Protein AF-A0AAE0TNM6-F1 (afdb_monomer_lite)

Secondary structure (DSSP, 8-state):
--PPPPPHHHHHHHHHHHHHHHHHHHSHHHHTSHHHHHHHHHHHHHHHHHHTTS--S----HHHHHHHHHHHHTTT---SSHHHHHHHHHHHHHHHHHTTT-TT----HHHHHHHHHHHHTTTHHHHHHHHHHHHHHHHHHHHHHTTT-HHHHHHHHHHHHHHHHHHHHHHHHHHHHHHHHHHHHHS--TTHHHHHHHHHHHHHHHHHHHHHHHHHHHHHHHH-TTTHHHHHHHHHHHHHHHHHHHHHS-TT-TTHHHHHHHHHHHHHHH---HHHHHHHHHHHHHTT--GGGSTTHHHHHHHHHHHHHHHHHHTT--GGGG--HHHHHHHHHHHS-S-------------EETTTEE----STT----------

Structure (mmCIF, N/CA/C/O backbone):
data_AF-A0AAE0TNM6-F1
#
_entry.id   AF-A0AAE0TNM6-F1
#
loop_
_atom_site.group_PDB
_atom_site.id
_atom_site.type_symbol
_atom_site.label_atom_id
_atom_site.label_alt_id
_atom_site.label_comp_id
_atom_site.label_asym_id
_atom_site.label_entity_id
_atom_site.label_seq_id
_atom_site.pdbx_PDB_ins_code
_atom_site.Cartn_x
_atom_site.Cartn_y
_atom_site.Cartn_z
_atom_site.occupancy
_atom_site.B_iso_or_equiv
_atom_site.auth_seq_id
_atom_site.auth_comp_id
_atom_site.auth_asym_id
_atom_site.auth_atom_id
_atom_site.pdbx_PDB_model_num
ATOM 1 N N . MET A 1 1 ? -4.561 -9.064 -27.412 1.00 35.50 1 MET A N 1
ATOM 2 C CA . MET A 1 1 ? -3.478 -10.062 -27.603 1.00 35.50 1 MET A CA 1
ATOM 3 C C . MET A 1 1 ? -3.944 -11.448 -27.157 1.00 35.50 1 MET A C 1
ATOM 5 O O . MET A 1 1 ? -4.362 -11.583 -26.014 1.00 35.50 1 MET A O 1
ATOM 9 N N . ASN A 1 2 ? -3.851 -12.467 -28.023 1.00 32.22 2 ASN A N 1
ATOM 10 C CA . ASN A 1 2 ? -4.022 -13.878 -27.643 1.00 32.22 2 ASN A CA 1
ATOM 11 C C . ASN A 1 2 ? -2.810 -14.324 -26.812 1.00 32.22 2 ASN A C 1
ATOM 13 O O . ASN A 1 2 ? -1.720 -14.493 -27.356 1.00 32.22 2 ASN A O 1
ATOM 17 N N . ARG A 1 3 ? -2.976 -14.473 -25.493 1.00 50.94 3 ARG A N 1
ATOM 18 C CA . ARG A 1 3 ? -1.922 -15.005 -24.615 1.00 50.94 3 ARG A CA 1
ATOM 19 C C . ARG A 1 3 ? -1.801 -16.513 -24.836 1.00 50.94 3 ARG A C 1
ATOM 21 O O . ARG A 1 3 ? -2.812 -17.210 -24.843 1.00 50.94 3 ARG A O 1
ATOM 28 N N . GLN A 1 4 ? -0.580 -17.000 -25.060 1.00 52.25 4 GLN A N 1
ATOM 29 C CA . GLN A 1 4 ? -0.334 -18.427 -25.276 1.00 52.25 4 GLN A CA 1
ATOM 30 C C . GLN A 1 4 ? -0.667 -19.236 -24.011 1.00 52.25 4 GLN A C 1
ATOM 32 O O . GLN A 1 4 ? -0.388 -18.768 -22.906 1.00 52.25 4 GLN A O 1
ATOM 37 N N . PRO A 1 5 ? -1.250 -20.440 -24.152 1.00 56.19 5 PRO A N 1
ATOM 38 C CA . PRO A 1 5 ? -1.551 -21.303 -23.018 1.00 56.19 5 PRO A CA 1
ATOM 39 C C . PRO A 1 5 ? -0.269 -21.741 -22.298 1.00 56.19 5 PRO A C 1
ATOM 41 O O . PRO A 1 5 ? 0.767 -21.978 -22.926 1.00 56.19 5 PRO A O 1
ATOM 44 N N . VAL A 1 6 ? -0.350 -21.874 -20.970 1.00 63.50 6 VAL A N 1
ATOM 45 C CA . VAL A 1 6 ? 0.754 -22.361 -20.134 1.00 63.50 6 VAL A CA 1
ATOM 46 C C . VAL A 1 6 ? 1.163 -23.755 -20.603 1.00 63.50 6 VAL A C 1
ATOM 48 O O . VAL A 1 6 ? 0.358 -24.685 -20.624 1.00 63.50 6 VAL A O 1
ATOM 51 N N . THR A 1 7 ? 2.431 -23.916 -20.978 1.00 76.81 7 THR A N 1
ATOM 52 C CA . THR A 1 7 ? 2.951 -25.218 -21.405 1.00 76.81 7 THR A CA 1
ATOM 53 C C . THR A 1 7 ? 3.490 -26.007 -20.213 1.00 76.81 7 THR A C 1
ATOM 55 O O . THR A 1 7 ? 4.030 -25.440 -19.260 1.00 76.81 7 THR A O 1
ATOM 58 N N . LEU A 1 8 ? 3.448 -27.340 -20.299 1.00 76.62 8 LEU A N 1
ATOM 59 C CA . LEU A 1 8 ? 4.091 -28.229 -19.321 1.00 76.62 8 LEU A CA 1
ATOM 60 C C . LEU A 1 8 ? 5.589 -27.912 -19.145 1.00 76.62 8 LEU A C 1
ATOM 62 O O . LEU A 1 8 ? 6.145 -28.070 -18.060 1.00 76.62 8 LEU A O 1
ATOM 66 N N . LYS A 1 9 ? 6.247 -27.434 -20.209 1.00 80.75 9 LYS A N 1
ATOM 67 C CA . LYS A 1 9 ? 7.643 -26.984 -20.171 1.00 80.75 9 LYS A CA 1
ATOM 68 C C . LYS A 1 9 ? 7.817 -25.768 -19.257 1.00 80.75 9 LYS A C 1
ATOM 70 O O . LYS A 1 9 ? 8.729 -25.779 -18.436 1.00 80.75 9 LYS A O 1
ATOM 75 N N . CYS A 1 10 ? 6.940 -24.767 -19.363 1.00 74.69 10 CYS A N 1
ATOM 76 C CA . CYS A 1 10 ? 6.965 -23.581 -18.503 1.00 74.69 10 CYS A CA 1
ATOM 77 C C . CYS A 1 10 ? 6.764 -23.952 -17.028 1.00 74.69 10 CYS A C 1
ATOM 79 O O . CYS A 1 10 ? 7.522 -23.489 -16.182 1.00 74.69 10 CYS A O 1
ATOM 81 N N . LEU A 1 11 ? 5.812 -24.843 -16.728 1.00 74.06 11 LEU A N 1
ATOM 82 C CA . LEU A 1 11 ? 5.574 -25.313 -15.357 1.00 74.06 11 LEU A CA 1
ATOM 83 C C . LEU A 1 11 ? 6.793 -26.042 -14.777 1.00 74.06 11 LEU A C 1
ATOM 85 O O . LEU A 1 11 ? 7.187 -25.773 -13.648 1.00 74.06 11 LEU A O 1
ATOM 89 N N . ARG A 1 12 ? 7.445 -26.910 -15.562 1.00 80.81 12 ARG A N 1
ATOM 90 C CA . ARG A 1 12 ? 8.676 -27.602 -15.137 1.00 80.81 12 ARG A CA 1
ATOM 91 C C . ARG A 1 12 ? 9.831 -26.640 -14.866 1.00 80.81 12 ARG A C 1
ATOM 93 O O . ARG A 1 12 ? 10.578 -26.845 -13.916 1.00 80.81 12 ARG A O 1
ATOM 100 N N . GLN A 1 13 ? 9.994 -25.612 -15.697 1.00 81.50 13 GLN A N 1
ATOM 101 C CA . GLN A 1 13 ? 11.028 -24.593 -15.495 1.00 81.50 13 GLN A CA 1
ATOM 102 C C . GLN A 1 13 ? 10.766 -23.769 -14.236 1.00 81.50 13 GLN A C 1
ATOM 104 O O . GLN A 1 13 ? 11.692 -23.508 -13.475 1.00 81.50 13 GLN A O 1
ATOM 109 N N . TYR A 1 14 ? 9.510 -23.397 -14.008 1.00 79.06 14 TYR A N 1
ATOM 110 C CA . TYR A 1 14 ? 9.098 -22.648 -12.831 1.00 79.06 14 TYR A CA 1
ATOM 111 C C . TYR A 1 14 ? 9.280 -23.459 -11.537 1.00 79.06 14 TYR A C 1
ATOM 113 O O . TYR A 1 14 ? 9.902 -22.975 -10.596 1.00 79.06 14 TYR A O 1
ATOM 121 N N . ASP A 1 15 ? 8.854 -24.724 -11.514 1.00 80.38 15 ASP A N 1
ATOM 122 C CA . ASP A 1 15 ? 9.079 -25.625 -10.376 1.00 80.38 15 ASP A CA 1
ATOM 123 C C . ASP A 1 15 ? 10.579 -25.858 -10.107 1.00 80.38 15 ASP A C 1
ATOM 125 O O . ASP A 1 15 ? 11.034 -25.804 -8.963 1.00 80.38 15 ASP A O 1
ATOM 129 N N . HIS A 1 16 ? 11.385 -26.038 -11.158 1.00 84.69 16 HIS A N 1
ATOM 130 C CA . HIS A 1 16 ? 12.837 -26.116 -11.010 1.00 84.69 16 HIS A CA 1
ATOM 131 C C . HIS A 1 16 ? 13.426 -24.825 -10.418 1.00 84.69 16 HIS A C 1
ATOM 133 O O . HIS A 1 16 ? 14.251 -24.898 -9.509 1.00 84.69 16 HIS A O 1
ATOM 139 N N . ALA A 1 17 ? 12.980 -23.653 -10.881 1.00 84.00 17 ALA A N 1
ATOM 140 C CA . ALA A 1 17 ? 13.423 -22.367 -10.350 1.00 84.00 17 ALA A CA 1
ATOM 141 C C . ALA A 1 17 ? 13.067 -22.205 -8.863 1.00 84.00 17 ALA A C 1
ATOM 143 O O . ALA A 1 17 ? 13.918 -21.778 -8.084 1.00 84.00 17 ALA A O 1
ATOM 144 N N . LEU A 1 18 ? 11.859 -22.607 -8.448 1.00 81.62 18 LEU A N 1
ATOM 145 C CA . LEU A 1 18 ? 11.443 -22.588 -7.043 1.00 81.62 18 LEU A CA 1
ATOM 146 C C . LEU A 1 18 ? 12.306 -23.502 -6.171 1.00 81.62 18 LEU A C 1
ATOM 148 O O . LEU A 1 18 ? 12.744 -23.094 -5.095 1.00 81.62 18 LEU A O 1
ATOM 152 N N . ARG A 1 19 ? 12.588 -24.725 -6.634 1.00 84.69 19 ARG A N 1
ATOM 153 C CA . ARG A 1 19 ? 13.452 -25.665 -5.907 1.00 84.69 19 ARG A CA 1
ATOM 154 C C . ARG A 1 19 ? 14.875 -25.130 -5.759 1.00 84.69 19 ARG A C 1
ATOM 156 O O . ARG A 1 19 ? 15.426 -25.176 -4.663 1.00 84.69 19 ARG A O 1
ATOM 163 N N . THR A 1 20 ? 15.442 -24.574 -6.827 1.00 86.31 20 THR A N 1
ATOM 164 C CA . THR A 1 20 ? 16.781 -23.967 -6.804 1.00 86.31 20 THR A CA 1
ATOM 165 C C . THR A 1 20 ? 16.835 -22.746 -5.890 1.00 86.31 20 THR A C 1
ATOM 167 O O . THR A 1 20 ? 17.777 -22.608 -5.107 1.00 86.31 20 THR A O 1
ATOM 170 N N . LEU A 1 21 ? 15.817 -21.880 -5.936 1.00 83.56 21 LEU A N 1
ATOM 171 C CA . LEU A 1 21 ? 15.734 -20.739 -5.030 1.00 83.56 21 LEU A CA 1
ATOM 172 C C . LEU A 1 21 ? 15.674 -21.206 -3.577 1.00 83.56 21 LEU A C 1
ATOM 174 O O . LEU A 1 21 ? 16.424 -20.689 -2.764 1.00 83.56 21 LEU A O 1
ATOM 178 N N . ARG A 1 22 ? 14.848 -22.206 -3.251 1.00 83.50 22 ARG A N 1
ATOM 179 C CA . ARG A 1 22 ? 14.747 -22.730 -1.883 1.00 83.50 22 ARG A CA 1
ATOM 180 C C . ARG A 1 22 ? 16.105 -23.175 -1.338 1.00 83.50 22 ARG A C 1
ATOM 182 O O . ARG A 1 22 ? 16.485 -22.732 -0.266 1.00 83.50 22 ARG A O 1
ATOM 189 N N . VAL A 1 23 ? 16.862 -23.951 -2.117 1.00 84.94 23 VAL A N 1
ATOM 190 C CA . VAL A 1 23 ? 18.231 -24.357 -1.746 1.00 84.94 23 VAL A CA 1
ATOM 191 C C . VAL A 1 23 ? 19.149 -23.142 -1.565 1.00 84.94 23 VAL A C 1
ATOM 193 O O . VAL A 1 23 ? 19.955 -23.110 -0.643 1.00 84.94 23 VAL A O 1
ATOM 196 N N . SER A 1 24 ? 19.008 -22.120 -2.412 1.00 84.00 24 SER A N 1
ATOM 197 C CA . SER A 1 24 ? 19.798 -20.882 -2.308 1.00 84.00 24 SER A CA 1
ATOM 198 C C . SER A 1 24 ? 19.428 -20.037 -1.084 1.00 84.00 24 SER A C 1
ATOM 200 O O . SER A 1 24 ? 20.247 -19.256 -0.616 1.00 84.00 24 SER A O 1
ATOM 202 N N . LEU A 1 25 ? 18.199 -20.157 -0.576 1.00 81.50 25 LEU A N 1
ATOM 203 C CA . LEU A 1 25 ? 17.738 -19.448 0.619 1.00 81.50 25 LEU A CA 1
ATOM 204 C C . LEU A 1 25 ? 18.180 -20.133 1.920 1.00 81.50 25 LEU A C 1
ATOM 206 O O . LEU A 1 25 ? 18.275 -19.455 2.941 1.00 81.50 25 LEU A O 1
ATOM 210 N N . ASP A 1 26 ? 18.475 -21.436 1.880 1.00 84.00 26 ASP A N 1
ATOM 211 C CA . ASP A 1 26 ? 19.034 -22.178 3.019 1.00 84.00 26 ASP A CA 1
ATOM 212 C C . ASP A 1 26 ? 20.522 -21.834 3.266 1.00 84.00 26 ASP A C 1
ATOM 214 O O . ASP A 1 26 ? 21.031 -22.022 4.372 1.00 84.00 26 ASP A O 1
ATOM 218 N N . ASP A 1 27 ? 21.221 -21.292 2.261 1.00 85.62 27 ASP A N 1
ATOM 219 C CA . ASP A 1 27 ? 22.582 -20.761 2.392 1.00 85.62 27 ASP A CA 1
ATOM 220 C C . ASP A 1 27 ? 22.537 -19.262 2.770 1.00 85.62 27 ASP A C 1
ATOM 222 O O . ASP A 1 27 ? 22.059 -18.439 1.981 1.00 85.62 27 ASP A O 1
ATOM 226 N N . PRO A 1 28 ? 23.067 -18.854 3.941 1.00 83.94 28 PRO A N 1
ATOM 227 C CA . PRO A 1 28 ? 23.002 -17.468 4.404 1.00 83.94 28 PRO A CA 1
ATOM 228 C C . PRO A 1 28 ? 23.740 -16.479 3.489 1.00 83.94 28 PRO A C 1
ATOM 230 O O . PRO A 1 28 ? 23.332 -15.320 3.393 1.00 83.94 28 PRO A O 1
ATOM 233 N N . VAL A 1 29 ? 24.797 -16.909 2.794 1.00 86.31 29 VAL A N 1
ATOM 234 C CA . VAL A 1 29 ? 25.547 -16.055 1.861 1.00 86.31 29 VAL A CA 1
ATOM 235 C C . VAL A 1 29 ? 24.717 -15.809 0.607 1.00 86.31 29 VAL A C 1
ATOM 237 O O . VAL A 1 29 ? 24.566 -14.669 0.159 1.00 86.31 29 VAL A O 1
ATOM 240 N N . LEU A 1 30 ? 24.131 -16.869 0.052 1.00 85.69 30 LEU A N 1
ATOM 241 C CA . LEU A 1 30 ? 23.295 -16.758 -1.139 1.00 85.69 30 LEU A CA 1
ATOM 242 C C . LEU A 1 30 ? 21.985 -16.024 -0.840 1.00 85.69 30 LEU A C 1
ATOM 244 O O . LEU A 1 30 ? 21.583 -15.177 -1.643 1.00 85.69 30 LEU A O 1
ATOM 248 N N . ALA A 1 31 ? 21.361 -16.240 0.318 1.00 83.44 31 ALA A N 1
ATOM 249 C CA . ALA A 1 31 ? 20.179 -15.498 0.760 1.00 83.44 31 ALA A CA 1
ATOM 250 C C . ALA A 1 31 ? 20.434 -13.977 0.843 1.00 83.44 31 ALA A C 1
ATOM 252 O O . ALA A 1 31 ? 19.555 -13.164 0.549 1.00 83.44 31 ALA A O 1
ATOM 253 N N . GLN A 1 32 ? 21.657 -13.563 1.178 1.00 85.44 32 GLN A N 1
ATOM 254 C CA . GLN A 1 32 ? 22.047 -12.151 1.240 1.00 85.44 32 GLN A CA 1
ATOM 255 C C . GLN A 1 32 ? 22.478 -11.560 -0.112 1.00 85.44 32 GLN A C 1
ATOM 257 O O . GLN A 1 32 ? 22.633 -10.342 -0.233 1.00 85.44 32 GLN A O 1
ATOM 262 N N . SER A 1 33 ? 22.591 -12.370 -1.164 1.00 86.38 33 SER A N 1
ATOM 263 C CA . SER A 1 33 ? 22.993 -11.893 -2.491 1.00 86.38 33 SER A CA 1
ATOM 264 C C . SER A 1 33 ? 21.899 -11.086 -3.209 1.00 86.38 33 SER A C 1
ATOM 266 O O . SER A 1 33 ? 20.699 -11.273 -2.983 1.00 86.38 33 SER A O 1
ATOM 268 N N . ASP A 1 34 ? 22.314 -10.213 -4.130 1.00 85.75 34 ASP A N 1
ATOM 269 C CA . ASP A 1 34 ? 21.406 -9.515 -5.055 1.00 85.75 34 ASP A CA 1
ATOM 270 C C . ASP A 1 34 ? 20.744 -10.484 -6.047 1.00 85.75 34 ASP A C 1
ATOM 272 O O . ASP A 1 34 ? 19.634 -10.235 -6.520 1.00 85.75 34 ASP A O 1
ATOM 276 N N . ALA A 1 35 ? 21.399 -11.613 -6.340 1.00 86.06 35 ALA A N 1
ATOM 277 C CA . ALA A 1 35 ? 20.874 -12.648 -7.224 1.00 86.06 35 ALA A CA 1
ATOM 278 C C . ALA A 1 35 ? 19.605 -13.291 -6.647 1.00 86.06 35 ALA A C 1
ATOM 280 O O . ALA A 1 35 ? 18.621 -13.444 -7.369 1.00 86.06 35 ALA A O 1
ATOM 281 N N . SER A 1 36 ? 19.586 -13.578 -5.342 1.00 86.25 36 SER A N 1
ATOM 282 C CA . SER A 1 36 ? 18.398 -14.102 -4.654 1.00 86.25 36 SER A CA 1
ATOM 283 C C . SER A 1 36 ? 17.250 -13.092 -4.622 1.00 86.25 36 SER A C 1
ATOM 285 O O . SER A 1 36 ? 16.105 -13.464 -4.876 1.00 86.25 36 SER A O 1
ATOM 287 N N . LEU A 1 37 ? 17.536 -11.801 -4.398 1.00 85.62 37 LEU A N 1
ATOM 288 C CA . LEU A 1 37 ? 16.524 -10.737 -4.500 1.00 85.62 37 LEU A CA 1
ATOM 289 C C . LEU A 1 37 ? 15.949 -10.626 -5.915 1.00 85.62 37 LEU A C 1
ATOM 291 O O . LEU A 1 37 ? 14.737 -10.499 -6.084 1.00 85.62 37 LEU A O 1
ATOM 295 N N . CYS A 1 38 ? 16.807 -10.693 -6.933 1.00 86.50 38 CYS A N 1
ATOM 296 C CA . CYS A 1 38 ? 16.387 -10.674 -8.329 1.00 86.50 38 CYS A CA 1
ATOM 297 C C . CYS A 1 38 ? 15.512 -11.891 -8.664 1.00 86.50 38 CYS A C 1
ATOM 299 O O . CYS A 1 38 ? 14.442 -11.733 -9.250 1.00 86.50 38 CYS A O 1
ATOM 301 N N . ALA A 1 39 ? 15.915 -13.090 -8.233 1.00 87.06 39 ALA A N 1
ATOM 302 C CA . ALA A 1 39 ? 15.145 -14.314 -8.431 1.00 87.06 39 ALA A CA 1
ATOM 303 C C . ALA A 1 39 ? 13.758 -14.231 -7.775 1.00 87.06 39 ALA A C 1
ATOM 305 O O . ALA A 1 39 ? 12.763 -14.561 -8.420 1.00 87.06 39 ALA A O 1
ATOM 306 N N . VAL A 1 40 ? 13.666 -13.720 -6.540 1.00 85.50 40 VAL A N 1
ATOM 307 C CA . VAL A 1 40 ? 12.375 -13.487 -5.873 1.00 85.50 40 VAL A CA 1
ATOM 308 C C . VAL A 1 40 ? 11.532 -12.464 -6.628 1.00 85.50 40 VAL A C 1
ATOM 310 O O . VAL A 1 40 ? 10.364 -12.734 -6.887 1.00 85.50 40 VAL A O 1
ATOM 313 N N . MET A 1 41 ? 12.103 -11.332 -7.050 1.00 83.56 41 MET A N 1
ATOM 314 C CA . MET A 1 41 ? 11.371 -10.335 -7.843 1.00 83.56 41 MET A CA 1
ATOM 315 C C . MET A 1 41 ? 10.810 -10.926 -9.139 1.00 83.56 41 MET A C 1
ATOM 317 O O . MET A 1 41 ? 9.655 -10.676 -9.479 1.00 83.56 41 MET A O 1
ATOM 321 N N . VAL A 1 42 ? 11.598 -11.739 -9.849 1.00 82.12 42 VAL A N 1
ATOM 322 C CA . VAL A 1 42 ? 11.139 -12.428 -11.062 1.00 82.12 42 VAL A CA 1
ATOM 323 C C . VAL A 1 42 ? 9.999 -13.390 -10.738 1.00 82.12 42 VAL A C 1
ATOM 325 O O . VAL A 1 42 ? 8.999 -13.379 -11.447 1.00 82.12 42 VAL A O 1
ATOM 328 N N . LEU A 1 43 ? 10.093 -14.171 -9.659 1.00 79.31 43 LEU A N 1
ATOM 329 C CA . LEU A 1 43 ? 9.018 -15.081 -9.249 1.00 79.31 43 LEU A CA 1
ATOM 330 C C . LEU A 1 43 ? 7.737 -14.341 -8.859 1.00 79.31 43 LEU A C 1
ATOM 332 O O . LEU A 1 43 ? 6.659 -14.761 -9.270 1.00 79.31 43 LEU A O 1
ATOM 336 N N . MET A 1 44 ? 7.844 -13.225 -8.135 1.00 77.19 44 MET A N 1
ATOM 337 C CA . MET A 1 44 ? 6.698 -12.379 -7.787 1.00 77.19 44 MET A CA 1
ATOM 338 C C . MET A 1 44 ? 6.006 -11.838 -9.046 1.00 77.19 44 MET A C 1
ATOM 340 O O . MET A 1 44 ? 4.784 -11.908 -9.164 1.00 77.19 44 MET A O 1
ATOM 344 N N . VAL A 1 45 ? 6.779 -11.368 -10.032 1.00 74.12 45 VAL A N 1
ATOM 345 C CA . VAL A 1 45 ? 6.241 -10.941 -11.336 1.00 74.12 45 VAL A CA 1
ATOM 346 C C . VAL A 1 45 ? 5.623 -12.123 -12.094 1.00 74.12 45 VAL A C 1
ATOM 348 O O . VAL A 1 45 ? 4.547 -11.988 -12.677 1.00 74.12 45 VAL A O 1
ATOM 351 N N . CYS A 1 46 ? 6.267 -13.294 -12.073 1.00 70.94 46 CYS A N 1
ATOM 352 C CA . CYS A 1 46 ? 5.774 -14.497 -12.737 1.00 70.94 46 CYS A CA 1
ATOM 353 C C . CYS A 1 46 ? 4.447 -14.983 -12.147 1.00 70.94 46 CYS A C 1
ATOM 355 O O . CYS A 1 46 ? 3.548 -15.281 -12.928 1.00 70.94 46 CYS A O 1
ATOM 357 N N . GLN A 1 47 ? 4.286 -15.015 -10.824 1.00 65.44 47 GLN A N 1
ATOM 358 C CA . GLN A 1 47 ? 3.033 -15.421 -10.183 1.00 65.44 47 GLN A CA 1
ATOM 359 C C . GLN A 1 47 ? 1.875 -14.506 -10.583 1.00 65.44 47 GLN A C 1
ATOM 361 O O . GLN A 1 47 ? 0.838 -14.975 -11.042 1.00 65.44 47 GLN A O 1
ATOM 366 N N . LEU A 1 48 ? 2.088 -13.194 -10.516 1.00 58.88 48 LEU A N 1
ATOM 367 C CA . LEU A 1 48 ? 1.059 -12.215 -10.866 1.00 58.88 48 LEU A CA 1
ATOM 368 C C . LEU A 1 48 ? 0.725 -12.255 -12.367 1.00 58.88 48 LEU A C 1
ATOM 370 O O . LEU A 1 48 ? -0.404 -11.986 -12.773 1.00 58.88 48 LEU A O 1
ATOM 374 N N . SER A 1 49 ? 1.679 -12.675 -13.206 1.00 55.62 49 SER A N 1
ATOM 375 C CA . SER A 1 49 ? 1.415 -12.987 -14.613 1.00 55.62 49 SER A CA 1
ATOM 376 C C . SER A 1 49 ? 0.697 -14.331 -14.822 1.00 55.62 49 SER A C 1
ATOM 378 O O . SER A 1 49 ? -0.028 -14.467 -15.803 1.00 55.62 49 SER A O 1
ATOM 380 N N . GLN A 1 50 ? 0.869 -15.311 -13.926 1.00 52.03 50 GLN A N 1
ATOM 381 C CA . GLN A 1 50 ? 0.291 -16.660 -14.001 1.00 52.03 50 GLN A CA 1
ATOM 382 C C . GLN A 1 50 ? -1.167 -16.723 -13.529 1.00 52.03 50 GLN A C 1
ATOM 384 O O . GLN A 1 50 ? -1.954 -17.435 -14.155 1.00 52.03 50 GLN A O 1
ATOM 389 N N . ASP A 1 51 ? -1.575 -15.905 -12.556 1.00 51.94 51 ASP A N 1
ATOM 390 C CA . ASP A 1 51 ? -2.998 -15.724 -12.199 1.00 51.94 51 ASP A CA 1
ATOM 391 C C . ASP A 1 51 ? -3.785 -15.101 -13.371 1.00 51.94 51 ASP A C 1
ATOM 393 O O . ASP A 1 51 ? -4.936 -15.433 -13.669 1.00 51.94 51 ASP A O 1
ATOM 397 N N . LEU A 1 52 ? -3.086 -14.316 -14.189 1.00 46.00 52 LEU A N 1
ATOM 398 C CA . LEU A 1 52 ? -3.542 -13.834 -15.488 1.00 46.00 52 LEU A CA 1
ATOM 399 C C . LEU A 1 52 ? -3.518 -14.885 -16.617 1.00 46.00 52 LEU A C 1
ATOM 401 O O . LEU A 1 52 ? -3.910 -14.568 -17.745 1.00 46.00 52 LEU A O 1
ATOM 405 N N . MET A 1 53 ? -3.088 -16.121 -16.344 1.00 44.84 53 MET A N 1
ATOM 406 C CA . MET A 1 53 ? -2.952 -17.232 -17.299 1.00 44.84 53 MET A CA 1
ATOM 407 C C . MET A 1 53 ? -3.822 -18.465 -16.983 1.00 44.84 53 MET A C 1
ATOM 409 O O . MET A 1 53 ? -3.840 -19.385 -17.797 1.00 44.84 53 MET A O 1
ATOM 413 N N . GLY A 1 54 ? -4.666 -18.431 -15.939 1.00 40.06 54 GLY A N 1
ATOM 414 C CA . GLY A 1 54 ? -5.950 -19.152 -15.969 1.00 40.06 54 GLY A CA 1
ATOM 415 C C . GLY A 1 54 ? -6.149 -20.380 -15.074 1.00 40.06 54 GLY A C 1
ATOM 416 O O . GLY A 1 54 ? -6.890 -21.273 -15.475 1.00 40.06 54 GLY A O 1
ATOM 417 N N . THR A 1 55 ? -5.598 -20.435 -13.863 1.00 41.72 55 THR A N 1
ATOM 418 C CA . THR A 1 55 ? -6.048 -21.421 -12.858 1.00 41.72 55 THR A CA 1
ATOM 419 C C . THR A 1 55 ? -6.872 -20.729 -11.778 1.00 41.72 55 THR A C 1
ATOM 421 O O . THR A 1 55 ? -6.333 -20.021 -10.942 1.00 41.72 55 THR A O 1
ATOM 424 N N . GLN A 1 56 ? -8.197 -20.908 -11.828 1.00 44.38 56 GLN A N 1
ATOM 425 C CA . GLN A 1 56 ? -9.163 -20.243 -10.940 1.00 44.38 56 GLN A CA 1
ATOM 426 C C . GLN A 1 56 ? -9.279 -20.828 -9.527 1.00 44.38 56 GLN A C 1
ATOM 428 O O . GLN A 1 56 ? -10.083 -20.333 -8.745 1.00 44.38 56 GLN A O 1
ATOM 433 N N . ASN A 1 57 ? -8.497 -21.840 -9.163 1.00 41.16 57 ASN A N 1
ATOM 434 C CA . ASN A 1 57 ? -8.623 -22.446 -7.846 1.00 41.16 57 ASN A CA 1
ATOM 435 C C . ASN A 1 57 ? -7.344 -22.226 -7.048 1.00 41.16 57 ASN A C 1
ATOM 437 O O . ASN A 1 57 ? -6.307 -22.795 -7.369 1.00 41.16 57 ASN A O 1
ATOM 441 N N . GLU A 1 58 ? -7.499 -21.411 -6.004 1.00 46.88 58 GLU A N 1
ATOM 442 C CA . GLU A 1 58 ? -6.543 -21.126 -4.932 1.00 46.88 58 GLU A CA 1
ATOM 443 C C . GLU A 1 58 ? -5.432 -20.140 -5.318 1.00 46.88 58 GLU A C 1
ATOM 445 O O . GLU A 1 58 ? -4.338 -20.507 -5.742 1.00 46.88 58 GLU A O 1
ATOM 450 N N . ILE A 1 59 ? -5.715 -18.850 -5.096 1.00 47.91 59 ILE A N 1
ATOM 451 C CA . ILE A 1 59 ? -4.710 -17.783 -5.071 1.00 47.91 59 ILE A CA 1
ATOM 452 C C . ILE A 1 59 ? -3.770 -18.062 -3.898 1.00 47.91 59 ILE A C 1
ATOM 454 O O . ILE A 1 59 ? -3.994 -17.642 -2.762 1.00 47.91 59 ILE A O 1
ATOM 458 N N . ALA A 1 60 ? -2.717 -18.830 -4.152 1.00 47.59 60 ALA A N 1
ATOM 459 C CA . ALA A 1 60 ? -1.669 -19.054 -3.179 1.00 47.59 60 ALA A CA 1
ATOM 460 C C . ALA A 1 60 ? -0.756 -17.827 -3.165 1.00 47.59 60 ALA A C 1
ATOM 462 O O . ALA A 1 60 ? 0.277 -17.815 -3.823 1.00 47.59 60 ALA A O 1
ATOM 463 N N . THR A 1 61 ? -1.102 -16.815 -2.370 1.00 52.91 61 THR A N 1
ATOM 464 C CA . THR A 1 61 ? -0.296 -15.636 -1.982 1.00 52.91 61 THR A CA 1
ATOM 465 C C . THR A 1 61 ? 1.049 -15.985 -1.292 1.00 52.91 61 THR A C 1
ATOM 467 O O . THR A 1 61 ? 1.597 -15.232 -0.496 1.00 52.91 61 THR A O 1
ATOM 470 N N . GLY A 1 62 ? 1.629 -17.155 -1.569 1.00 61.69 62 GLY A N 1
ATOM 471 C CA . GLY A 1 62 ? 2.803 -17.691 -0.890 1.00 61.69 62 GLY A CA 1
ATOM 472 C C . GLY A 1 62 ? 4.134 -17.050 -1.292 1.00 61.69 62 GLY A C 1
ATOM 473 O O . GLY A 1 62 ? 5.116 -17.227 -0.573 1.00 61.69 62 GLY A O 1
ATOM 474 N N . HIS A 1 63 ? 4.239 -16.310 -2.404 1.00 75.94 63 HIS A N 1
ATOM 475 C CA . HIS A 1 63 ? 5.529 -15.698 -2.753 1.00 75.94 63 HIS A CA 1
ATOM 476 C C . HIS A 1 63 ? 5.874 -14.484 -1.915 1.00 75.94 63 HIS A C 1
ATOM 478 O O . HIS A 1 63 ? 7.046 -14.336 -1.588 1.00 75.94 63 HIS A O 1
ATOM 484 N N . CYS A 1 64 ? 4.909 -13.653 -1.516 1.00 82.56 64 CYS A N 1
ATOM 485 C CA . CYS A 1 64 ? 5.195 -12.607 -0.538 1.00 82.56 64 CYS A CA 1
ATOM 486 C C . CYS A 1 64 ? 5.499 -13.207 0.838 1.00 82.56 64 CYS A C 1
ATOM 488 O O . CYS A 1 64 ? 6.328 -12.656 1.555 1.00 82.56 64 CYS A O 1
ATOM 490 N N . GLU A 1 65 ? 4.932 -14.369 1.188 1.00 83.88 65 GLU A N 1
ATOM 491 C CA . GLU A 1 65 ? 5.341 -15.115 2.389 1.00 83.88 65 GLU A CA 1
ATOM 492 C C . GLU A 1 65 ? 6.811 -15.560 2.300 1.00 83.88 65 GLU A C 1
ATOM 494 O O . GLU A 1 65 ? 7.595 -15.304 3.217 1.00 83.88 65 GLU A O 1
ATOM 499 N N . GLY A 1 66 ? 7.218 -16.164 1.178 1.00 82.00 66 GLY A N 1
ATOM 500 C CA . GLY A 1 66 ? 8.613 -16.545 0.932 1.00 82.00 66 GLY A CA 1
ATOM 501 C C . GLY A 1 66 ? 9.558 -15.340 0.859 1.00 82.00 66 GLY A C 1
ATOM 502 O O . GLY A 1 66 ? 10.641 -15.350 1.443 1.00 82.00 66 GLY A O 1
ATOM 503 N N . ALA A 1 67 ? 9.130 -14.259 0.209 1.00 88.06 67 ALA A N 1
ATOM 504 C CA . ALA A 1 67 ? 9.869 -13.007 0.135 1.00 88.06 67 ALA A CA 1
ATOM 505 C C . ALA A 1 67 ? 10.009 -12.353 1.516 1.00 88.06 67 ALA A C 1
ATOM 507 O O . ALA A 1 67 ? 11.078 -11.838 1.835 1.00 88.06 67 ALA A O 1
ATOM 508 N N . ALA A 1 68 ? 8.985 -12.427 2.370 1.00 89.25 68 ALA A N 1
ATOM 509 C CA . ALA A 1 68 ? 9.068 -11.974 3.753 1.00 89.25 68 ALA A CA 1
ATOM 510 C C . ALA A 1 68 ? 10.119 -12.770 4.533 1.00 89.25 68 ALA A C 1
ATOM 512 O O . ALA A 1 68 ? 10.918 -12.174 5.250 1.00 89.25 68 ALA A O 1
ATOM 513 N N . GLN A 1 69 ? 10.164 -14.097 4.375 1.00 86.12 69 GLN A N 1
ATOM 514 C CA . GLN A 1 69 ? 11.202 -14.925 5.001 1.00 86.12 69 GLN A CA 1
ATOM 515 C C . GLN A 1 69 ? 12.603 -14.545 4.514 1.00 86.12 69 GLN A C 1
ATOM 517 O O . GLN A 1 69 ? 13.504 -14.390 5.337 1.00 86.12 69 GLN A O 1
ATOM 522 N N . LEU A 1 70 ? 12.775 -14.303 3.210 1.00 87.44 70 LEU A N 1
ATOM 523 C CA . LEU A 1 70 ? 14.029 -13.789 2.659 1.00 87.44 70 LEU A CA 1
ATOM 524 C C . LEU A 1 70 ? 14.400 -12.434 3.286 1.00 87.44 70 LEU A C 1
ATOM 526 O O . LEU A 1 70 ? 15.514 -12.281 3.779 1.00 87.44 70 LEU A O 1
ATOM 530 N N . LEU A 1 71 ? 13.486 -11.458 3.311 1.00 88.38 71 LEU A N 1
ATOM 531 C CA . LEU A 1 71 ? 13.749 -10.135 3.896 1.00 88.38 71 LEU A CA 1
ATOM 532 C C . LEU A 1 71 ? 14.197 -10.235 5.362 1.00 88.38 71 LEU A C 1
ATOM 534 O O . LEU A 1 71 ? 15.095 -9.503 5.776 1.00 88.38 71 LEU A O 1
ATOM 538 N N . LYS A 1 72 ? 13.624 -11.171 6.126 1.00 85.88 72 LYS A N 1
ATOM 539 C CA . LYS A 1 72 ? 14.031 -11.456 7.509 1.00 85.88 72 LYS A CA 1
ATOM 540 C C . LYS A 1 72 ? 15.408 -12.109 7.594 1.00 85.88 72 LYS A C 1
ATOM 542 O O . LYS A 1 72 ? 16.243 -11.672 8.383 1.00 85.88 72 LYS A O 1
ATOM 547 N N . ALA A 1 73 ? 15.672 -13.114 6.758 1.00 83.00 73 ALA A N 1
ATOM 548 C CA . ALA A 1 73 ? 16.952 -13.823 6.713 1.00 83.00 73 ALA A CA 1
ATOM 549 C C . ALA A 1 73 ? 18.129 -12.894 6.375 1.00 83.00 73 ALA A C 1
ATOM 551 O O . ALA A 1 73 ? 19.257 -13.127 6.807 1.00 83.00 73 ALA A O 1
ATOM 552 N N . ARG A 1 74 ? 17.866 -11.796 5.657 1.00 82.69 74 ARG A N 1
ATOM 553 C CA . ARG A 1 74 ? 18.876 -10.781 5.343 1.00 82.69 74 ARG A CA 1
ATOM 554 C C . ARG A 1 74 ? 19.326 -9.959 6.551 1.00 82.69 74 ARG A C 1
ATOM 556 O O . ARG A 1 74 ? 20.378 -9.342 6.459 1.00 82.69 74 ARG A O 1
ATOM 563 N N . GLN A 1 75 ? 18.593 -9.933 7.668 1.00 74.00 75 GLN A N 1
ATOM 564 C CA . GLN A 1 75 ? 19.007 -9.272 8.922 1.00 74.00 75 GLN A CA 1
ATOM 565 C C . GLN A 1 75 ? 19.600 -7.860 8.728 1.00 74.00 75 GLN A C 1
ATOM 567 O O . GLN A 1 75 ? 20.654 -7.537 9.267 1.00 74.00 75 GLN A O 1
ATOM 572 N N . ASN A 1 76 ? 18.948 -7.013 7.929 1.00 71.00 76 ASN A N 1
ATOM 573 C CA . ASN A 1 76 ? 19.390 -5.640 7.630 1.00 71.00 76 ASN A CA 1
ATOM 574 C C . ASN A 1 76 ? 20.652 -5.523 6.753 1.00 71.00 76 ASN A C 1
ATOM 576 O O . ASN A 1 76 ? 21.182 -4.424 6.595 1.00 71.00 76 ASN A O 1
ATOM 580 N N . HIS A 1 77 ? 21.105 -6.615 6.130 1.00 77.75 77 HIS A N 1
ATOM 581 C CA . HIS A 1 77 ? 22.114 -6.583 5.071 1.00 77.75 77 HIS A CA 1
ATOM 582 C C . HIS A 1 77 ? 21.466 -6.102 3.770 1.00 77.75 77 HIS A C 1
ATOM 584 O O . HIS A 1 77 ? 21.090 -6.868 2.870 1.00 77.75 77 HIS A O 1
ATOM 590 N N . TRP A 1 78 ? 21.282 -4.787 3.713 1.00 79.94 78 TRP A N 1
ATOM 591 C CA . TRP A 1 78 ? 20.772 -4.094 2.546 1.00 79.94 78 TRP A CA 1
ATOM 592 C C . TRP A 1 78 ? 21.902 -3.890 1.535 1.00 79.94 78 TRP A C 1
ATOM 594 O O . TRP A 1 78 ? 22.990 -3.455 1.921 1.00 79.94 78 TRP A O 1
ATOM 604 N N . PRO A 1 79 ? 21.687 -4.207 0.249 1.00 75.56 79 PRO A N 1
ATOM 605 C CA . PRO A 1 79 ? 22.713 -4.005 -0.761 1.00 75.56 79 PRO A CA 1
ATOM 606 C C . PRO A 1 79 ? 23.111 -2.530 -0.854 1.00 75.56 79 PRO A C 1
ATOM 608 O O . PRO A 1 79 ? 22.253 -1.663 -1.007 1.00 75.56 79 PRO A O 1
ATOM 611 N N . ALA A 1 80 ? 24.414 -2.243 -0.828 1.00 70.81 80 ALA A N 1
ATOM 612 C CA . ALA A 1 80 ? 24.922 -0.882 -1.020 1.00 70.81 80 ALA A CA 1
ATOM 613 C C . ALA A 1 80 ? 24.787 -0.398 -2.479 1.00 70.81 80 ALA A C 1
ATOM 615 O O . ALA A 1 80 ? 24.803 0.801 -2.754 1.00 70.81 80 ALA A O 1
ATOM 616 N N . GLY A 1 81 ? 24.670 -1.330 -3.432 1.00 80.44 81 GLY A N 1
ATOM 617 C CA . GLY A 1 81 ? 24.529 -1.026 -4.852 1.00 80.44 81 GLY A CA 1
ATOM 618 C C . GLY A 1 81 ? 23.137 -0.503 -5.215 1.00 80.44 81 GLY A C 1
ATOM 619 O O . GLY A 1 81 ? 22.125 -0.960 -4.688 1.00 80.44 81 GLY A O 1
ATOM 620 N N . ILE A 1 82 ? 23.072 0.403 -6.197 1.00 81.19 82 ILE A N 1
ATOM 621 C CA . ILE A 1 82 ? 21.819 1.028 -6.667 1.00 81.19 82 ILE A CA 1
ATOM 622 C C . ILE A 1 82 ? 20.776 -0.020 -7.090 1.00 81.19 82 ILE A C 1
ATOM 624 O O . ILE A 1 82 ? 19.584 0.156 -6.837 1.00 81.19 82 ILE A O 1
ATOM 628 N N . ILE A 1 83 ? 21.210 -1.100 -7.747 1.00 80.19 83 ILE A N 1
ATOM 629 C CA . ILE A 1 83 ? 20.317 -2.159 -8.234 1.00 80.19 83 ILE A CA 1
ATOM 630 C C . ILE A 1 83 ? 19.729 -2.936 -7.055 1.00 80.19 83 ILE A C 1
ATOM 632 O O . ILE A 1 83 ? 18.508 -3.001 -6.923 1.00 80.19 83 ILE A O 1
ATOM 636 N N . GLY A 1 84 ? 20.578 -3.474 -6.177 1.00 81.44 84 GLY A N 1
ATOM 637 C CA . GLY A 1 84 ? 20.135 -4.234 -5.012 1.00 81.44 84 GLY A CA 1
ATOM 638 C C . GLY A 1 84 ? 19.274 -3.409 -4.048 1.00 81.44 84 GLY A C 1
ATOM 639 O O . GLY A 1 84 ? 18.282 -3.924 -3.528 1.00 81.44 84 GLY A O 1
ATOM 640 N N . HIS A 1 85 ? 19.560 -2.111 -3.881 1.00 83.12 85 HIS A N 1
ATOM 641 C CA . HIS A 1 85 ? 18.707 -1.200 -3.107 1.00 83.12 85 HIS A CA 1
ATOM 642 C C . HIS A 1 85 ? 17.311 -1.080 -3.724 1.00 83.12 85 HIS A C 1
ATOM 644 O O . HIS A 1 85 ? 16.313 -1.304 -3.046 1.00 83.12 85 HIS A O 1
ATOM 650 N N . LYS A 1 86 ? 17.211 -0.826 -5.036 1.00 82.50 86 LYS A N 1
ATOM 651 C CA . LYS A 1 86 ? 15.918 -0.735 -5.743 1.00 82.50 86 LYS A CA 1
ATOM 652 C C . LYS A 1 86 ? 15.123 -2.042 -5.712 1.00 82.50 86 LYS A C 1
ATOM 654 O O . LYS A 1 86 ? 13.900 -2.003 -5.565 1.00 82.50 86 LYS A O 1
ATOM 659 N N . LEU A 1 87 ? 15.800 -3.186 -5.830 1.00 84.25 87 LEU A N 1
ATOM 660 C CA . LEU A 1 87 ? 15.171 -4.500 -5.671 1.00 84.25 87 LEU A CA 1
ATOM 661 C C . LEU A 1 87 ? 14.635 -4.669 -4.247 1.00 84.25 87 LEU A C 1
ATOM 663 O O . LEU A 1 87 ? 13.482 -5.050 -4.081 1.00 84.25 87 LEU A O 1
ATOM 667 N N . SER A 1 88 ? 15.426 -4.306 -3.233 1.00 86.44 88 SER A N 1
ATOM 668 C CA . SER A 1 88 ? 15.016 -4.379 -1.825 1.00 86.44 88 SER A CA 1
ATOM 669 C C . SER A 1 88 ? 13.795 -3.507 -1.544 1.00 86.44 88 SER A C 1
ATOM 671 O O . SER A 1 88 ? 12.850 -3.987 -0.928 1.00 86.44 88 SER A O 1
ATOM 673 N N . LEU A 1 89 ? 13.773 -2.267 -2.050 1.00 84.69 89 LEU A N 1
ATOM 674 C CA . LEU A 1 89 ? 12.608 -1.382 -1.953 1.00 84.69 89 LEU A CA 1
ATOM 675 C C . LEU A 1 89 ? 11.368 -2.039 -2.573 1.00 84.69 89 LEU A C 1
ATOM 677 O O . LEU A 1 89 ? 10.326 -2.102 -1.931 1.00 84.69 89 LEU A O 1
ATOM 681 N N . SER A 1 90 ? 11.497 -2.588 -3.783 1.00 83.19 90 SER A N 1
ATOM 682 C CA . SER A 1 90 ? 10.371 -3.183 -4.516 1.00 83.19 90 SER A CA 1
ATOM 683 C C . SER A 1 90 ? 9.794 -4.417 -3.813 1.00 83.19 90 SER A C 1
ATOM 685 O O . SER A 1 90 ? 8.580 -4.503 -3.632 1.00 83.19 90 SER A O 1
ATOM 687 N N . VAL A 1 91 ? 10.655 -5.347 -3.372 1.00 85.88 91 VAL A N 1
ATOM 688 C CA . VAL A 1 91 ? 10.231 -6.539 -2.616 1.00 85.88 91 VAL A CA 1
ATOM 689 C C . VAL A 1 91 ? 9.598 -6.120 -1.291 1.00 85.88 91 VAL A C 1
ATOM 691 O O . VAL A 1 91 ? 8.518 -6.590 -0.949 1.00 85.88 91 VAL A O 1
ATOM 694 N N . CYS A 1 92 ? 10.248 -5.211 -0.558 1.00 88.38 92 CYS A N 1
ATOM 695 C CA . CYS A 1 92 ? 9.784 -4.746 0.745 1.00 88.38 92 CYS A CA 1
ATOM 696 C C . CYS A 1 92 ? 8.398 -4.104 0.656 1.00 88.38 92 CYS A C 1
ATOM 698 O O . CYS A 1 92 ? 7.516 -4.465 1.429 1.00 88.38 92 CYS A O 1
ATOM 700 N N . THR A 1 93 ? 8.170 -3.217 -0.315 1.00 84.62 93 THR A N 1
ATOM 701 C CA . THR A 1 93 ? 6.867 -2.573 -0.507 1.00 84.62 93 THR A CA 1
ATOM 702 C C . THR A 1 93 ? 5.766 -3.577 -0.834 1.00 84.62 93 THR A C 1
ATOM 704 O O . THR A 1 93 ? 4.716 -3.534 -0.201 1.00 84.62 93 THR A O 1
ATOM 707 N N . ALA A 1 94 ? 6.002 -4.508 -1.762 1.00 83.81 94 ALA A N 1
ATOM 708 C CA . ALA A 1 94 ? 5.003 -5.513 -2.123 1.00 83.81 94 ALA A CA 1
ATOM 709 C C . ALA A 1 94 ? 4.644 -6.419 -0.933 1.00 83.81 94 ALA A C 1
ATOM 711 O O . ALA A 1 94 ? 3.468 -6.627 -0.639 1.00 83.81 94 ALA A O 1
ATOM 712 N N . VAL A 1 95 ? 5.659 -6.891 -0.202 1.00 87.12 95 VAL A N 1
ATOM 713 C CA . VAL A 1 95 ? 5.477 -7.727 0.988 1.00 87.12 95 VAL A CA 1
ATOM 714 C C . VAL A 1 95 ? 4.724 -6.978 2.092 1.00 87.12 95 VAL A C 1
ATOM 716 O O . VAL A 1 95 ? 3.827 -7.554 2.703 1.00 87.12 95 VAL A O 1
ATOM 719 N N . LEU A 1 96 ? 5.067 -5.708 2.342 1.00 88.94 96 LEU A N 1
ATOM 720 C CA . LEU A 1 96 ? 4.410 -4.884 3.360 1.00 88.94 96 LEU A CA 1
ATOM 721 C C . LEU A 1 96 ? 2.956 -4.574 3.009 1.00 88.94 96 LEU A C 1
ATOM 723 O O . LEU A 1 96 ? 2.128 -4.514 3.908 1.00 88.94 96 LEU A O 1
ATOM 727 N N . ILE A 1 97 ? 2.626 -4.372 1.733 1.00 84.88 97 ILE A N 1
ATOM 728 C CA . ILE A 1 97 ? 1.232 -4.187 1.314 1.00 84.88 97 ILE A CA 1
ATOM 729 C C . ILE A 1 97 ? 0.457 -5.491 1.498 1.00 84.88 97 ILE A C 1
ATOM 731 O O . ILE A 1 97 ? -0.614 -5.481 2.101 1.00 84.88 97 ILE A O 1
ATOM 735 N N . GLU A 1 98 ? 0.990 -6.622 1.026 1.00 83.19 98 GLU A N 1
ATOM 736 C CA . GLU A 1 98 ? 0.273 -7.894 1.127 1.00 83.19 98 GLU A CA 1
ATOM 737 C C . GLU A 1 98 ? 0.047 -8.317 2.578 1.00 83.19 98 GLU A C 1
ATOM 739 O O . GLU A 1 98 ? -1.019 -8.837 2.910 1.00 83.19 98 GLU A O 1
ATOM 744 N N . SER A 1 99 ? 1.001 -8.052 3.469 1.00 86.62 99 SER A N 1
ATOM 745 C CA . SER A 1 99 ? 0.875 -8.449 4.866 1.00 86.62 99 SER A CA 1
ATOM 746 C C . SER A 1 99 ? -0.342 -7.840 5.571 1.00 86.62 99 SER A C 1
ATOM 748 O O . SER A 1 99 ? -0.693 -8.298 6.661 1.00 86.62 99 SER A O 1
ATOM 750 N N . PHE A 1 100 ? -0.963 -6.772 5.035 1.00 84.50 100 PHE A N 1
ATOM 751 C CA . PHE A 1 100 ? -2.166 -6.180 5.647 1.00 84.50 100 PHE A CA 1
ATOM 752 C C . PHE A 1 100 ? -3.339 -7.146 5.537 1.00 84.50 100 PHE A C 1
ATOM 754 O O . PHE A 1 100 ? -4.182 -7.218 6.430 1.00 84.50 100 PHE A O 1
ATOM 761 N N . TYR A 1 101 ? -3.345 -7.908 4.450 1.00 81.88 101 TYR A N 1
ATOM 762 C CA . TYR A 1 101 ? -4.382 -8.858 4.102 1.00 81.88 101 TYR A CA 1
ATOM 763 C C . TYR A 1 101 ? -3.967 -10.277 4.490 1.00 81.88 101 TYR A C 1
ATOM 765 O O . TYR A 1 101 ? -4.800 -11.040 4.958 1.00 81.88 101 TYR A O 1
ATOM 773 N N . ASN A 1 102 ? -2.680 -10.625 4.377 1.00 81.94 102 ASN A N 1
ATOM 774 C CA . ASN A 1 102 ? -2.178 -11.973 4.626 1.00 81.94 102 ASN A CA 1
ATOM 775 C C . ASN A 1 102 ? -1.680 -12.157 6.082 1.00 81.94 102 ASN A C 1
ATOM 777 O O . ASN A 1 102 ? -0.555 -11.763 6.406 1.00 81.94 102 ASN A O 1
ATOM 781 N N . PRO A 1 103 ? -2.439 -12.841 6.966 1.00 82.44 103 PRO A N 1
ATOM 782 C CA . PRO A 1 103 ? -2.074 -13.009 8.376 1.00 82.44 103 PRO A CA 1
ATOM 783 C C . PRO A 1 103 ? -0.857 -13.920 8.609 1.00 82.44 103 PRO A C 1
ATOM 785 O O . PRO A 1 103 ? -0.368 -14.007 9.742 1.00 82.44 103 PRO A O 1
ATOM 788 N N . ARG A 1 104 ? -0.373 -14.627 7.578 1.00 84.19 104 ARG A N 1
ATOM 789 C CA . ARG A 1 104 ? 0.844 -15.451 7.656 1.00 84.19 104 ARG A CA 1
ATOM 790 C C . ARG A 1 104 ? 2.111 -14.607 7.576 1.00 84.19 104 ARG A C 1
ATOM 792 O O . ARG A 1 104 ? 3.157 -15.033 8.066 1.00 84.19 104 ARG A O 1
ATOM 799 N N . ILE A 1 105 ? 2.018 -13.395 7.032 1.00 87.94 105 ILE A N 1
ATOM 800 C CA . ILE A 1 105 ? 3.123 -12.446 7.006 1.00 87.94 105 ILE A CA 1
ATOM 801 C C . ILE A 1 105 ? 3.038 -11.574 8.258 1.00 87.94 105 ILE A C 1
ATOM 803 O O . ILE A 1 105 ? 2.151 -10.741 8.411 1.00 87.94 105 ILE A O 1
ATOM 807 N N . LYS A 1 106 ? 3.976 -11.778 9.182 1.00 88.25 106 LYS A N 1
ATOM 808 C CA . LYS A 1 106 ? 4.061 -11.020 10.436 1.00 88.25 106 LYS A CA 1
ATOM 809 C C . LYS A 1 106 ? 5.437 -10.415 10.587 1.00 88.25 106 LYS A C 1
ATOM 811 O O . LYS A 1 106 ? 6.423 -11.092 10.298 1.00 88.25 106 LYS A O 1
ATOM 816 N N . PHE A 1 107 ? 5.497 -9.202 11.114 1.00 90.12 107 PHE A N 1
ATOM 817 C CA . PHE A 1 107 ? 6.745 -8.517 11.418 1.00 90.12 107 PHE A CA 1
ATOM 818 C C . PHE A 1 107 ? 6.800 -8.142 12.892 1.00 90.12 107 PHE A C 1
ATOM 820 O O . PHE A 1 107 ? 5.800 -7.745 13.486 1.00 90.12 107 PHE A O 1
ATOM 827 N N . SER A 1 108 ? 7.983 -8.277 13.472 1.00 90.31 108 SER A N 1
ATOM 828 C CA . SER A 1 108 ? 8.331 -7.670 14.748 1.00 90.31 108 SER A CA 1
ATOM 829 C C . SER A 1 108 ? 8.534 -6.163 14.585 1.00 90.31 108 SER A C 1
ATOM 831 O O . SER A 1 108 ? 8.809 -5.657 13.495 1.00 90.31 108 SER A O 1
ATOM 833 N N . GLU A 1 109 ? 8.462 -5.430 15.694 1.00 89.06 109 GLU A N 1
ATOM 834 C CA . GLU A 1 109 ? 8.713 -3.987 15.691 1.00 89.06 109 GLU A CA 1
ATOM 835 C C . GLU A 1 109 ? 10.133 -3.644 15.202 1.00 89.06 109 GLU A C 1
ATOM 837 O O . GLU A 1 109 ? 10.324 -2.676 14.466 1.00 89.06 109 GLU A O 1
ATOM 842 N N . ALA A 1 110 ? 11.134 -4.455 15.560 1.00 90.00 110 ALA A N 1
ATOM 843 C CA . ALA A 1 110 ? 12.515 -4.256 15.120 1.00 90.00 110 ALA A CA 1
ATOM 844 C C . ALA A 1 110 ? 12.665 -4.409 13.595 1.00 90.00 110 ALA A C 1
ATOM 846 O O . ALA A 1 110 ? 13.329 -3.589 12.957 1.00 90.00 110 ALA A O 1
ATOM 847 N N . GLU A 1 111 ? 12.006 -5.412 13.005 1.00 91.62 111 GLU A N 1
ATOM 848 C CA . GLU A 1 111 ? 11.969 -5.611 11.550 1.00 91.62 111 GLU A CA 1
ATOM 849 C C . GLU A 1 111 ? 11.297 -4.419 10.852 1.00 91.62 111 GLU A C 1
ATOM 851 O O . GLU A 1 111 ? 11.865 -3.851 9.919 1.00 91.62 111 GLU A O 1
ATOM 856 N N . LEU A 1 112 ? 10.142 -3.962 11.352 1.00 91.81 112 LEU A N 1
ATOM 857 C CA . LEU A 1 112 ? 9.430 -2.803 10.799 1.00 91.81 112 LEU A CA 1
ATOM 858 C C . LEU A 1 112 ? 10.259 -1.518 10.867 1.00 91.81 112 LEU A C 1
ATOM 860 O O . LEU A 1 112 ? 10.277 -0.749 9.904 1.00 91.81 112 LEU A O 1
ATOM 864 N N . ARG A 1 113 ? 10.980 -1.284 11.971 1.00 90.94 113 ARG A N 1
ATOM 865 C CA . ARG A 1 113 ? 11.889 -0.134 12.112 1.00 90.94 113 ARG A CA 1
ATOM 866 C C . ARG A 1 113 ? 13.033 -0.193 11.102 1.00 90.94 113 ARG A C 1
ATOM 868 O O . ARG A 1 113 ? 13.358 0.833 10.501 1.00 90.94 113 ARG A O 1
ATOM 875 N N . SER A 1 114 ? 13.602 -1.376 10.876 1.00 90.25 114 SER A N 1
ATOM 876 C CA . SER A 1 114 ? 14.628 -1.571 9.848 1.00 90.25 114 SER A CA 1
ATOM 877 C C . SER A 1 114 ? 14.094 -1.287 8.444 1.00 90.25 114 SER A C 1
ATOM 879 O O . SER A 1 114 ? 14.687 -0.492 7.714 1.00 90.25 114 SER A O 1
ATOM 881 N N . PHE A 1 115 ? 12.935 -1.846 8.085 1.00 91.00 115 PHE A N 1
ATOM 882 C CA . PHE A 1 115 ? 12.297 -1.578 6.793 1.00 91.00 115 PHE A CA 1
ATOM 883 C C . PHE A 1 115 ? 11.964 -0.098 6.626 1.00 91.00 115 PHE A C 1
ATOM 885 O O . PHE A 1 115 ? 12.248 0.491 5.591 1.00 91.00 115 PHE A O 1
ATOM 892 N N . SER A 1 116 ? 11.442 0.543 7.670 1.00 91.25 116 SER A N 1
ATOM 893 C CA . SER A 1 116 ? 11.144 1.975 7.672 1.00 91.25 116 SER A CA 1
ATOM 894 C C . SER A 1 116 ? 12.407 2.810 7.389 1.00 91.25 116 SER A C 1
ATOM 896 O O . SER A 1 116 ? 12.368 3.761 6.608 1.00 91.25 116 SER A O 1
ATOM 898 N N . SER A 1 117 ? 13.558 2.420 7.952 1.00 89.69 117 SER A N 1
ATOM 899 C CA . SER A 1 117 ? 14.856 3.044 7.655 1.00 89.69 117 SER A CA 1
ATOM 900 C C . SER A 1 117 ? 15.330 2.791 6.221 1.00 89.69 117 SER A C 1
ATOM 902 O O . SER A 1 117 ? 15.791 3.722 5.558 1.00 89.69 117 SER A O 1
ATOM 904 N N . LEU A 1 118 ? 15.206 1.556 5.726 1.00 87.69 118 LEU A N 1
ATOM 905 C CA . LEU A 1 118 ? 15.535 1.207 4.342 1.00 87.69 118 LEU A CA 1
ATOM 906 C C . LEU A 1 118 ? 14.723 2.062 3.363 1.00 87.69 118 LEU A C 1
ATOM 908 O O . LEU A 1 118 ? 15.290 2.695 2.475 1.00 87.69 118 LEU A O 1
ATOM 912 N N . LEU A 1 119 ? 13.404 2.113 3.562 1.00 87.62 119 LEU A N 1
ATOM 913 C CA . LEU A 1 119 ? 12.462 2.783 2.671 1.00 87.62 119 LEU A CA 1
ATOM 914 C C . LEU A 1 119 ? 12.688 4.298 2.613 1.00 87.62 119 LEU A C 1
ATOM 916 O O . LEU A 1 119 ? 12.463 4.887 1.560 1.00 87.62 119 LEU A O 1
ATOM 920 N N . ARG A 1 120 ? 13.178 4.925 3.694 1.00 86.88 120 ARG A N 1
ATOM 921 C CA . ARG A 1 120 ? 13.541 6.357 3.724 1.00 86.88 120 ARG A CA 1
ATOM 922 C C . ARG A 1 120 ? 14.878 6.680 3.058 1.00 86.88 120 ARG A C 1
ATOM 924 O O . ARG A 1 120 ? 15.101 7.822 2.654 1.00 86.88 120 ARG A O 1
ATOM 931 N N . THR A 1 121 ? 15.791 5.716 2.976 1.00 82.12 121 THR A N 1
ATOM 932 C CA . THR A 1 121 ? 17.160 5.974 2.517 1.00 82.12 121 THR A CA 1
ATOM 933 C C . THR A 1 121 ? 17.194 6.271 1.015 1.00 82.12 121 THR A C 1
ATOM 935 O O . THR A 1 121 ? 16.926 5.398 0.190 1.00 82.12 121 THR A O 1
ATOM 938 N N . GLY A 1 122 ? 17.586 7.499 0.655 1.00 67.50 122 GLY A N 1
ATOM 939 C CA . GLY A 1 122 ? 17.880 7.893 -0.731 1.00 67.50 122 GLY A CA 1
ATOM 940 C C . GLY A 1 122 ? 16.660 8.043 -1.648 1.00 67.50 122 GLY A C 1
ATOM 941 O O . GLY A 1 122 ? 16.815 8.068 -2.865 1.00 67.50 122 GLY A O 1
ATOM 942 N N . THR A 1 123 ? 15.456 8.128 -1.083 1.00 70.06 123 THR A N 1
ATOM 943 C CA . THR A 1 123 ? 14.178 8.073 -1.817 1.00 70.06 123 THR A CA 1
ATOM 944 C C . THR A 1 123 ? 13.341 9.353 -1.694 1.00 70.06 123 THR A C 1
ATOM 946 O O . THR A 1 123 ? 12.352 9.498 -2.406 1.00 70.06 123 THR A O 1
ATOM 949 N N . GLY A 1 124 ? 13.721 10.314 -0.842 1.00 84.00 124 GLY A N 1
ATOM 950 C CA . GLY A 1 124 ? 13.020 11.601 -0.708 1.00 84.00 124 GLY A CA 1
ATOM 951 C C . GLY A 1 124 ? 11.528 11.431 -0.384 1.00 84.00 124 GLY A C 1
ATOM 952 O O . GLY A 1 124 ? 11.168 10.614 0.462 1.00 84.00 124 GLY A O 1
ATOM 953 N N . ALA A 1 125 ? 10.658 12.159 -1.093 1.00 85.25 125 ALA A N 1
ATOM 954 C CA . ALA A 1 125 ? 9.201 12.077 -0.943 1.00 85.25 125 ALA A CA 1
ATOM 955 C C . ALA A 1 125 ? 8.652 10.647 -1.120 1.00 85.25 125 ALA A C 1
ATOM 957 O O . ALA A 1 125 ? 7.800 10.201 -0.350 1.00 85.25 125 ALA A O 1
ATOM 958 N N . ALA A 1 126 ? 9.195 9.883 -2.074 1.00 83.19 126 ALA A N 1
ATOM 959 C CA . ALA A 1 126 ? 8.842 8.476 -2.255 1.00 83.19 126 ALA A CA 1
ATOM 960 C C . ALA A 1 126 ? 9.119 7.660 -0.987 1.00 83.19 126 ALA A C 1
ATOM 962 O O . ALA A 1 126 ? 8.288 6.855 -0.579 1.00 83.19 126 ALA A O 1
ATOM 963 N N . GLY A 1 127 ? 10.243 7.911 -0.316 1.00 85.88 127 GLY A N 1
ATOM 964 C CA . GLY A 1 127 ? 10.594 7.230 0.928 1.00 85.88 127 GLY A CA 1
ATOM 965 C C . GLY A 1 127 ? 9.672 7.549 2.088 1.00 85.88 127 GLY A C 1
ATOM 966 O O . GLY A 1 127 ? 9.343 6.661 2.874 1.00 85.88 127 GLY A O 1
ATOM 967 N N . THR A 1 128 ? 9.217 8.797 2.181 1.00 89.81 128 THR A N 1
ATOM 968 C CA . THR A 1 128 ? 8.213 9.205 3.169 1.00 89.81 128 THR A CA 1
ATOM 969 C C . THR A 1 128 ? 6.918 8.427 2.971 1.00 89.81 128 THR A C 1
ATOM 971 O O . THR A 1 128 ? 6.425 7.825 3.923 1.00 89.81 128 THR A O 1
ATOM 974 N N . VAL A 1 129 ? 6.409 8.353 1.734 1.00 89.44 129 VAL A N 1
ATOM 975 C CA . VAL A 1 129 ? 5.205 7.562 1.447 1.00 89.44 129 VAL A CA 1
ATOM 976 C C . VAL A 1 129 ? 5.447 6.089 1.755 1.00 89.44 129 VAL A C 1
ATOM 978 O O . VAL A 1 129 ? 4.704 5.509 2.538 1.00 89.44 129 VAL A O 1
ATOM 981 N N . LEU A 1 130 ? 6.504 5.485 1.211 1.00 89.06 130 LEU A N 1
ATOM 982 C CA . LEU A 1 130 ? 6.767 4.060 1.397 1.00 89.06 130 LEU A CA 1
ATOM 983 C C . LEU A 1 130 ? 6.945 3.689 2.869 1.00 89.06 130 LEU A C 1
ATOM 985 O O . LEU A 1 130 ? 6.356 2.718 3.319 1.00 89.06 130 LEU A O 1
ATOM 989 N N . SER A 1 131 ? 7.721 4.456 3.637 1.00 92.25 131 SER A N 1
ATOM 990 C CA . SER A 1 131 ? 7.979 4.144 5.049 1.00 92.25 131 SER A CA 1
ATOM 991 C C . SER A 1 131 ? 6.750 4.296 5.947 1.00 92.25 131 SER A C 1
ATOM 993 O O . SER A 1 131 ? 6.678 3.617 6.973 1.00 92.25 131 SER A O 1
ATOM 995 N N . SER A 1 132 ? 5.759 5.099 5.540 1.00 93.38 132 SER A N 1
ATOM 996 C CA . SER A 1 132 ? 4.507 5.270 6.288 1.00 93.38 132 SER A CA 1
ATOM 997 C C . SER A 1 132 ? 3.694 3.981 6.420 1.00 93.38 132 SER A C 1
ATOM 999 O O . SER A 1 132 ? 2.939 3.826 7.378 1.00 93.38 132 SER A O 1
ATOM 1001 N N . ILE A 1 133 ? 3.880 3.015 5.511 1.00 91.62 133 ILE A N 1
ATOM 1002 C CA . ILE A 1 133 ? 3.212 1.718 5.626 1.00 91.62 133 ILE A CA 1
ATOM 1003 C C . ILE A 1 133 ? 3.667 0.973 6.891 1.00 91.62 133 ILE A C 1
ATOM 1005 O O . ILE A 1 133 ? 2.852 0.357 7.579 1.00 91.62 133 ILE A O 1
ATOM 1009 N N . CYS A 1 134 ? 4.952 1.095 7.253 1.00 93.12 134 CYS A N 1
ATOM 1010 C CA . CYS A 1 134 ? 5.481 0.564 8.506 1.00 93.12 134 CYS A CA 1
ATOM 1011 C C . CYS A 1 134 ? 4.880 1.296 9.709 1.00 93.12 134 CYS A C 1
ATOM 1013 O O . CYS A 1 134 ? 4.600 0.666 10.726 1.00 93.12 134 CYS A O 1
ATOM 1015 N N . ASP A 1 135 ? 4.661 2.609 9.599 1.00 91.31 135 ASP A N 1
ATOM 1016 C CA . ASP A 1 135 ? 4.040 3.396 10.667 1.00 91.31 135 ASP A CA 1
ATOM 1017 C C . ASP A 1 135 ? 2.600 2.937 10.908 1.00 91.31 135 ASP A C 1
ATOM 1019 O O . ASP A 1 135 ? 2.236 2.660 12.047 1.00 91.31 135 ASP A O 1
ATOM 1023 N N . SER A 1 136 ? 1.809 2.737 9.849 1.00 89.81 136 SER A N 1
ATOM 1024 C CA . SER A 1 136 ? 0.465 2.151 9.950 1.00 89.81 136 SER A CA 1
ATOM 1025 C C . SER A 1 136 ? 0.463 0.778 10.623 1.00 89.81 136 SER A C 1
ATOM 1027 O O . SER A 1 136 ? -0.366 0.521 11.499 1.00 89.81 136 SER A O 1
ATOM 1029 N N . TYR A 1 137 ? 1.428 -0.083 10.292 1.00 89.00 137 TYR A N 1
ATOM 1030 C CA . TYR A 1 137 ? 1.628 -1.352 10.994 1.00 89.00 137 TYR A CA 1
ATOM 1031 C C . TYR A 1 137 ? 1.848 -1.179 12.489 1.00 89.00 137 TYR A C 1
ATOM 1033 O O . TYR A 1 137 ? 1.182 -1.821 13.305 1.00 89.00 137 TYR A O 1
ATOM 1041 N N . MET A 1 138 ? 2.797 -0.315 12.845 1.00 88.94 138 MET A N 1
ATOM 1042 C CA . MET A 1 138 ? 3.140 -0.052 14.234 1.00 88.94 138 MET A CA 1
ATOM 1043 C C . MET A 1 138 ? 1.950 0.556 14.976 1.00 88.94 138 MET A C 1
ATOM 1045 O O . MET A 1 138 ? 1.678 0.152 16.100 1.00 88.94 138 MET A O 1
ATOM 1049 N N . HIS A 1 139 ? 1.185 1.454 14.353 1.00 87.75 139 HIS A N 1
ATOM 1050 C CA . HIS A 1 139 ? -0.022 2.029 14.944 1.00 87.75 139 HIS A CA 1
ATOM 1051 C C . HIS A 1 139 ? -1.075 0.965 15.261 1.00 87.75 139 HIS A C 1
ATOM 1053 O O . HIS A 1 139 ? -1.592 0.938 16.378 1.00 87.75 139 HIS A O 1
ATOM 1059 N N . MET A 1 140 ? -1.339 0.043 14.330 1.00 86.44 140 MET A N 1
ATOM 1060 C CA . MET A 1 140 ? -2.246 -1.081 14.579 1.00 86.44 140 MET A CA 1
ATOM 1061 C C . MET A 1 140 ? -1.725 -2.013 15.681 1.00 86.44 140 MET A C 1
ATOM 1063 O O . MET A 1 140 ? -2.499 -2.453 16.525 1.00 86.44 140 MET A O 1
ATOM 1067 N N . SER A 1 141 ? -0.420 -2.297 15.717 1.00 84.75 141 SER A N 1
ATOM 1068 C CA . SER A 1 141 ? 0.174 -3.149 16.757 1.00 84.75 141 SER A CA 1
ATOM 1069 C C . SER A 1 141 ? 0.169 -2.486 18.139 1.00 84.75 141 SER A C 1
ATOM 1071 O O . SER A 1 141 ? -0.036 -3.157 19.153 1.00 84.75 141 SER A O 1
ATOM 1073 N N . ILE A 1 142 ? 0.401 -1.172 18.207 1.00 83.12 142 ILE A N 1
ATOM 1074 C CA . ILE A 1 142 ? 0.303 -0.389 19.445 1.00 83.12 142 ILE A CA 1
ATOM 1075 C C . ILE A 1 142 ? -1.133 -0.430 19.956 1.00 83.12 142 ILE A C 1
ATOM 1077 O O . ILE A 1 142 ? -1.338 -0.635 21.147 1.00 83.12 142 ILE A O 1
ATOM 1081 N N . TRP A 1 143 ? -2.114 -0.285 19.063 1.00 81.25 143 TRP A N 1
ATOM 1082 C CA . TRP A 1 143 ? -3.521 -0.415 19.424 1.00 81.25 143 TRP A CA 1
ATOM 1083 C C . TRP A 1 143 ? -3.824 -1.778 20.056 1.00 81.25 143 TRP A C 1
ATOM 1085 O O . TRP A 1 143 ? -4.347 -1.841 21.165 1.00 81.25 143 TRP A O 1
ATOM 1095 N N . GLU A 1 144 ? -3.438 -2.867 19.388 1.00 80.50 144 GLU A N 1
ATOM 1096 C CA . GLU A 1 144 ? -3.697 -4.231 19.866 1.00 80.50 144 GLU A CA 1
ATOM 1097 C C . GLU A 1 144 ? -3.027 -4.527 21.214 1.00 80.50 144 GLU A C 1
ATOM 1099 O O . GLU A 1 144 ? -3.618 -5.184 22.066 1.00 80.50 144 GLU A O 1
ATOM 1104 N N . SER A 1 145 ? -1.809 -4.025 21.428 1.00 79.06 145 SER A N 1
ATOM 1105 C CA . SER A 1 145 ? -1.045 -4.264 22.662 1.00 79.06 145 SER A CA 1
ATOM 1106 C C . SER A 1 145 ? -1.449 -3.371 23.835 1.00 79.06 145 SER A C 1
ATOM 1108 O O . SER A 1 145 ? -1.207 -3.732 24.984 1.00 79.06 145 SER A O 1
ATOM 1110 N N . ARG A 1 146 ? -2.054 -2.208 23.573 1.00 72.44 146 ARG A N 1
ATOM 1111 C CA . ARG A 1 146 ? -2.453 -1.227 24.597 1.00 72.44 146 ARG A CA 1
ATOM 1112 C C . ARG A 1 146 ? -3.961 -1.135 24.761 1.00 72.44 146 ARG A C 1
ATOM 1114 O O . ARG A 1 146 ? -4.475 -0.101 25.185 1.00 72.44 146 ARG A O 1
ATOM 1121 N N . CYS A 1 147 ? -4.661 -2.231 24.474 1.00 62.59 147 CYS A N 1
ATOM 1122 C CA . CYS A 1 147 ? -6.102 -2.325 24.652 1.00 62.59 147 CYS A CA 1
ATOM 1123 C C . CYS A 1 147 ? -6.535 -1.973 26.094 1.00 62.59 147 CYS A C 1
ATOM 1125 O O . CYS A 1 147 ? -7.657 -1.537 26.283 1.00 62.59 147 CYS A O 1
ATOM 1127 N N . ASP A 1 148 ? -5.665 -1.997 27.101 1.00 66.81 148 ASP A N 1
ATOM 1128 C CA . ASP A 1 148 ? -6.054 -1.628 28.473 1.00 66.81 148 ASP A CA 1
ATOM 1129 C C . ASP A 1 148 ? -5.527 -0.251 28.940 1.00 66.81 148 ASP A C 1
ATOM 1131 O O . ASP A 1 148 ? -5.955 0.259 29.973 1.00 66.81 148 ASP A O 1
ATOM 1135 N N . ASP A 1 149 ? -4.641 0.405 28.176 1.00 70.06 149 ASP A N 1
ATOM 1136 C CA . ASP A 1 149 ? -4.011 1.688 28.544 1.00 70.06 149 ASP A CA 1
ATOM 1137 C C . ASP A 1 149 ? -4.675 2.880 27.834 1.00 70.06 149 ASP A C 1
ATOM 1139 O O . ASP A 1 149 ? -4.398 3.196 26.674 1.00 70.06 149 ASP A O 1
ATOM 1143 N N . ILE A 1 150 ? -5.528 3.591 28.572 1.00 63.22 150 ILE A N 1
ATOM 1144 C CA . ILE A 1 150 ? -6.281 4.763 28.102 1.00 63.22 150 ILE A CA 1
ATOM 1145 C C . ILE A 1 150 ? -5.349 5.915 27.669 1.00 63.22 150 ILE A C 1
ATOM 1147 O O . ILE A 1 150 ? -5.628 6.616 26.697 1.00 63.22 150 ILE A O 1
ATOM 1151 N N . SER A 1 151 ? -4.213 6.104 28.343 1.00 64.06 151 SER A N 1
ATOM 1152 C CA . SER A 1 151 ? -3.262 7.193 28.065 1.00 64.06 151 SER A CA 1
ATOM 1153 C C . SER A 1 151 ? -2.576 7.035 26.706 1.00 64.06 151 SER A C 1
ATOM 1155 O O . SER A 1 151 ? -2.442 8.002 25.951 1.00 64.06 151 SER A O 1
ATOM 1157 N N . GLY A 1 152 ? -2.158 5.811 26.366 1.00 63.91 152 GLY A N 1
ATOM 1158 C CA . GLY A 1 152 ? -1.568 5.494 25.064 1.00 63.91 152 GLY A CA 1
ATOM 1159 C C . GLY A 1 152 ? -2.552 5.654 23.902 1.00 63.91 152 GLY A C 1
ATOM 1160 O O . GLY A 1 152 ? -2.153 6.071 22.811 1.00 63.91 152 GLY A O 1
ATOM 1161 N N . VAL A 1 153 ? -3.835 5.384 24.156 1.00 64.88 153 VAL A N 1
ATOM 1162 C CA . VAL A 1 153 ? -4.927 5.487 23.179 1.00 64.88 153 VAL A CA 1
ATOM 1163 C C . VAL A 1 153 ? -5.163 6.928 22.719 1.00 64.88 153 VAL A C 1
ATOM 1165 O O . VAL A 1 153 ? -5.377 7.140 21.531 1.00 64.88 153 VAL A O 1
ATOM 1168 N N . PHE A 1 154 ? -5.041 7.934 23.589 1.00 70.81 154 PHE A N 1
ATOM 1169 C CA . PHE A 1 154 ? -5.279 9.336 23.202 1.00 70.81 154 PHE A CA 1
ATOM 1170 C C . PHE A 1 154 ? -4.160 9.969 22.366 1.00 70.81 154 PHE A C 1
ATOM 1172 O O . PHE A 1 154 ? -4.411 10.884 21.583 1.00 70.81 154 PHE A O 1
ATOM 1179 N N . ALA A 1 155 ? -2.922 9.491 22.498 1.00 80.12 155 ALA A N 1
ATOM 1180 C CA . ALA A 1 155 ? -1.803 10.003 21.705 1.00 80.12 155 ALA A CA 1
ATOM 1181 C C . ALA A 1 155 ? -1.759 9.412 20.284 1.00 80.12 155 ALA A C 1
ATOM 1183 O O . ALA A 1 155 ? -1.127 9.984 19.393 1.00 80.12 155 ALA A O 1
ATOM 1184 N N . LEU A 1 156 ? -2.392 8.255 20.068 1.00 83.81 156 LEU A N 1
ATOM 1185 C CA . LEU A 1 156 ? -2.327 7.528 18.803 1.00 83.81 156 LEU A CA 1
ATOM 1186 C C . LEU A 1 156 ? -3.042 8.249 17.639 1.00 83.81 156 LEU A C 1
ATOM 1188 O O . LEU A 1 156 ? -2.416 8.354 16.584 1.00 83.81 156 LEU A O 1
ATOM 1192 N N . PRO A 1 157 ? -4.251 8.830 17.795 1.00 84.62 157 PRO A N 1
ATOM 1193 C CA . PRO A 1 157 ? -4.915 9.587 16.731 1.00 84.62 157 PRO A CA 1
ATOM 1194 C C . PRO A 1 157 ? -4.058 10.733 16.188 1.00 84.62 157 PRO A C 1
ATOM 1196 O O . PRO A 1 157 ? -3.954 10.911 14.978 1.00 84.62 157 PRO A O 1
ATOM 1199 N N . ILE A 1 158 ? -3.359 11.457 17.072 1.00 84.94 158 ILE A N 1
ATOM 1200 C CA . ILE A 1 158 ? -2.449 12.543 16.677 1.00 84.94 158 ILE A CA 1
ATOM 1201 C C . ILE A 1 158 ? -1.305 11.995 15.814 1.00 84.94 158 ILE A C 1
ATOM 1203 O O . ILE A 1 158 ? -0.993 12.570 14.772 1.00 84.94 158 ILE A O 1
ATOM 1207 N N . LYS A 1 159 ? -0.693 10.872 16.212 1.00 88.31 159 LYS A N 1
ATOM 1208 C CA . LYS A 1 159 ? 0.390 10.239 15.439 1.00 88.31 159 LYS A CA 1
ATOM 1209 C C . LYS A 1 159 ? -0.087 9.790 14.062 1.00 88.31 159 LYS A C 1
ATOM 1211 O O . LYS A 1 159 ? 0.559 10.116 13.070 1.00 88.31 159 LYS A O 1
ATOM 1216 N N . VAL A 1 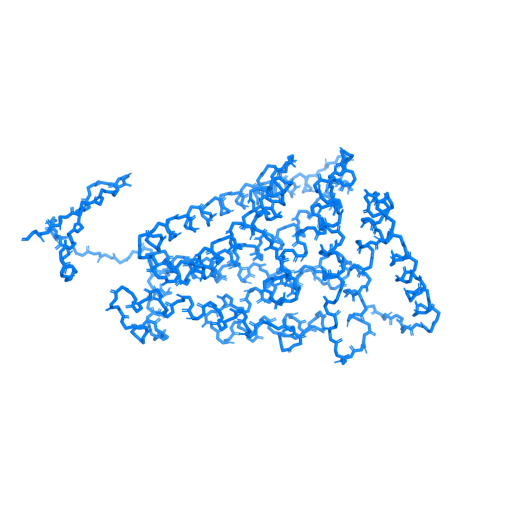160 ? -1.234 9.113 13.991 1.00 87.94 160 VAL A N 1
ATOM 1217 C CA . VAL A 1 160 ? -1.796 8.656 12.713 1.00 87.94 160 VAL A CA 1
ATOM 1218 C C . VAL A 1 160 ? -2.140 9.838 11.804 1.00 87.94 160 VAL A C 1
ATOM 1220 O O . VAL A 1 160 ? -1.833 9.802 10.611 1.00 87.94 160 VAL A O 1
ATOM 1223 N N . ARG A 1 161 ? -2.695 10.923 12.358 1.00 87.56 161 ARG A N 1
ATOM 1224 C CA . ARG A 1 161 ? -2.981 12.157 11.613 1.00 87.56 161 ARG A CA 1
ATOM 1225 C C . ARG A 1 161 ? -1.717 12.769 11.016 1.00 87.56 161 ARG A C 1
ATOM 1227 O O . ARG A 1 161 ? -1.710 13.120 9.838 1.00 87.56 161 ARG A O 1
ATOM 1234 N N . LEU A 1 162 ? -0.644 12.866 11.802 1.00 89.06 162 LEU A N 1
ATOM 1235 C CA . LEU A 1 162 ? 0.646 13.373 11.327 1.00 89.06 162 LEU A CA 1
ATOM 1236 C C . LEU A 1 162 ? 1.223 12.495 10.209 1.00 89.06 162 LEU A C 1
ATOM 1238 O O . LEU A 1 162 ? 1.722 13.030 9.219 1.00 89.06 162 LEU A O 1
ATOM 1242 N N . THR A 1 163 ? 1.098 11.169 10.316 1.00 91.38 163 THR A N 1
ATOM 1243 C CA . THR A 1 163 ? 1.482 10.247 9.237 1.00 91.38 163 THR A CA 1
ATOM 1244 C C . THR A 1 163 ? 0.675 10.517 7.967 1.00 91.38 163 THR A C 1
ATOM 1246 O O . THR A 1 163 ? 1.273 10.725 6.914 1.00 91.38 163 THR A O 1
ATOM 1249 N N . CYS A 1 164 ? -0.656 10.617 8.050 1.00 91.00 164 CYS A N 1
ATOM 1250 C CA . CYS A 1 164 ? -1.502 10.900 6.882 1.00 91.00 164 CYS A CA 1
ATOM 1251 C C . CYS A 1 164 ? -1.149 12.247 6.228 1.00 91.00 164 CYS A C 1
ATOM 1253 O O . CYS A 1 164 ? -1.017 12.334 5.009 1.00 91.00 164 CYS A O 1
ATOM 1255 N N . GLN A 1 165 ? -0.916 13.295 7.025 1.00 90.06 165 GLN A N 1
ATOM 1256 C CA . GLN A 1 165 ? -0.512 14.616 6.525 1.00 90.06 165 GLN A CA 1
ATOM 1257 C C . GLN A 1 165 ? 0.860 14.598 5.838 1.00 90.06 165 GLN A C 1
ATOM 1259 O O . GLN A 1 165 ? 1.048 15.231 4.791 1.00 90.06 165 GLN A O 1
ATOM 1264 N N . SER A 1 166 ? 1.822 13.874 6.416 1.00 90.75 166 SER A N 1
ATOM 1265 C CA . SER A 1 166 ? 3.161 13.710 5.846 1.00 90.75 166 SER A CA 1
ATOM 1266 C C . SER A 1 166 ? 3.098 12.986 4.501 1.00 90.75 166 SER A C 1
ATOM 1268 O O . SER A 1 166 ? 3.657 13.463 3.512 1.00 90.75 166 SER A O 1
ATOM 1270 N N . VAL A 1 167 ? 2.325 11.900 4.434 1.00 91.00 167 VAL A N 1
ATOM 1271 C CA . VAL A 1 167 ? 2.096 11.121 3.213 1.00 91.00 167 VAL A CA 1
ATOM 1272 C C . VAL A 1 167 ? 1.394 11.956 2.142 1.00 91.00 167 VAL A C 1
ATOM 1274 O O . VAL A 1 167 ? 1.848 11.979 1.000 1.00 91.00 167 VAL A O 1
ATOM 1277 N N . ALA A 1 168 ? 0.346 12.705 2.495 1.00 90.12 168 ALA A N 1
ATOM 1278 C CA . ALA A 1 168 ? -0.359 13.580 1.558 1.00 90.12 168 ALA A CA 1
ATOM 1279 C C . ALA A 1 168 ? 0.552 14.684 0.990 1.00 90.12 168 ALA A C 1
ATOM 1281 O O . ALA A 1 168 ? 0.443 15.057 -0.178 1.00 90.12 168 ALA A O 1
ATOM 1282 N N . THR A 1 169 ? 1.476 15.208 1.796 1.00 91.44 169 THR A N 1
ATOM 1283 C CA . THR A 1 169 ? 2.460 16.204 1.346 1.00 91.44 169 THR A CA 1
ATOM 1284 C C . THR A 1 169 ? 3.487 15.588 0.405 1.00 91.44 169 THR A C 1
ATOM 1286 O O . THR A 1 169 ? 3.645 16.072 -0.712 1.00 91.44 169 THR A O 1
ATOM 1289 N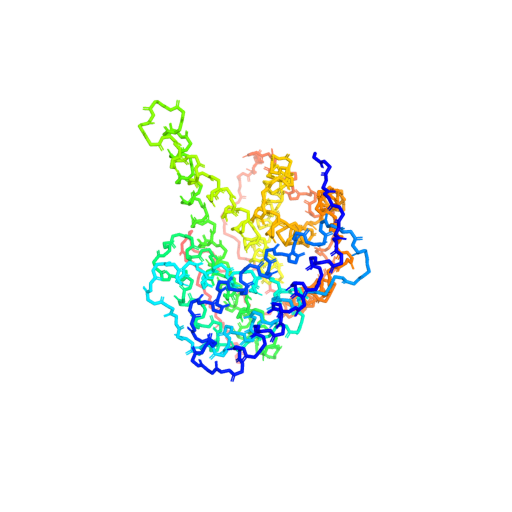 N . ALA A 1 170 ? 4.086 14.463 0.791 1.00 91.12 170 ALA A N 1
ATOM 1290 C CA . ALA A 1 170 ? 5.034 13.745 -0.052 1.00 91.12 170 ALA A CA 1
ATOM 1291 C C . ALA A 1 170 ? 4.406 13.283 -1.381 1.00 91.12 170 ALA A C 1
ATOM 1293 O O . ALA A 1 170 ? 5.031 13.355 -2.438 1.00 91.12 170 ALA A O 1
ATOM 1294 N N . ARG A 1 171 ? 3.134 12.871 -1.361 1.00 91.69 171 ARG A N 1
ATOM 1295 C CA . ARG A 1 171 ? 2.383 12.526 -2.572 1.00 91.69 171 ARG A CA 1
ATOM 1296 C C . ARG A 1 171 ? 2.219 13.721 -3.516 1.00 91.69 171 ARG A C 1
ATOM 1298 O O . ARG A 1 171 ? 2.364 13.556 -4.725 1.00 91.69 171 ARG A O 1
ATOM 1305 N N . ARG A 1 172 ? 1.931 14.916 -2.986 1.00 91.81 172 ARG A N 1
ATOM 1306 C CA . ARG A 1 172 ? 1.840 16.143 -3.799 1.00 91.81 172 ARG A CA 1
ATOM 1307 C C . ARG A 1 172 ? 3.168 16.458 -4.481 1.00 91.81 172 ARG A C 1
ATOM 1309 O O . ARG A 1 172 ? 3.172 16.695 -5.682 1.00 91.81 172 ARG A O 1
ATOM 1316 N N . GLU A 1 173 ? 4.279 16.352 -3.757 1.00 91.38 173 GLU A N 1
ATOM 1317 C CA . GLU A 1 173 ? 5.619 16.547 -4.329 1.00 91.38 173 GLU A CA 1
ATOM 1318 C C . GLU A 1 173 ? 5.902 15.566 -5.479 1.00 91.38 173 GLU A C 1
ATOM 1320 O O . GLU A 1 173 ? 6.401 15.964 -6.531 1.00 91.38 173 GLU A O 1
ATOM 1325 N N . LEU A 1 174 ? 5.525 14.290 -5.328 1.00 88.44 174 LEU A N 1
ATOM 1326 C CA . LEU A 1 174 ? 5.654 13.293 -6.398 1.00 88.44 174 LEU A CA 1
ATOM 1327 C C . LEU A 1 174 ? 4.796 13.636 -7.621 1.00 88.44 174 LEU A C 1
ATOM 1329 O O . LEU A 1 174 ? 5.279 13.544 -8.750 1.00 88.44 174 LEU A O 1
ATOM 1333 N N . LYS A 1 175 ? 3.549 14.076 -7.413 1.00 90.31 175 LYS A N 1
ATOM 1334 C CA . LYS A 1 175 ? 2.671 14.528 -8.502 1.00 90.31 175 LYS A CA 1
ATOM 1335 C C . LYS A 1 175 ? 3.234 15.743 -9.230 1.00 90.31 175 LYS A C 1
ATOM 1337 O O . LYS A 1 175 ? 3.088 15.841 -10.446 1.00 90.31 175 LYS A O 1
ATOM 1342 N N . ASP A 1 176 ? 3.883 16.657 -8.520 1.00 91.19 176 ASP A N 1
ATOM 1343 C CA . ASP A 1 176 ? 4.508 17.819 -9.145 1.00 91.19 176 ASP A CA 1
ATOM 1344 C C . ASP A 1 176 ? 5.731 17.414 -9.981 1.00 91.19 176 ASP A C 1
ATOM 1346 O O . ASP A 1 176 ? 5.891 17.907 -11.098 1.00 91.19 176 ASP A O 1
ATOM 1350 N N . ILE A 1 177 ? 6.519 16.429 -9.532 1.00 88.25 177 ILE A N 1
ATOM 1351 C CA . ILE A 1 177 ? 7.584 15.822 -10.350 1.00 88.25 177 ILE A CA 1
ATOM 1352 C C . ILE A 1 177 ? 7.004 15.186 -11.620 1.00 88.25 177 ILE A C 1
ATOM 1354 O O . ILE A 1 177 ? 7.536 15.413 -12.706 1.00 88.25 177 ILE A O 1
ATOM 1358 N N . MET A 1 178 ? 5.909 14.428 -11.516 1.00 88.06 178 MET A N 1
ATOM 1359 C CA . MET A 1 178 ? 5.253 13.815 -12.681 1.00 88.06 178 MET A CA 1
ATOM 1360 C C . MET A 1 178 ? 4.842 14.864 -13.720 1.00 88.06 178 MET A C 1
ATOM 1362 O O . MET A 1 178 ? 5.219 14.747 -14.883 1.00 88.06 178 MET A O 1
ATOM 1366 N N . LYS A 1 179 ? 4.187 15.951 -13.291 1.00 90.00 179 LYS A N 1
ATOM 1367 C CA . LYS A 1 179 ? 3.799 17.058 -14.184 1.00 90.00 179 LYS A CA 1
ATOM 1368 C C . LYS A 1 179 ? 4.996 17.699 -14.887 1.00 90.00 179 LYS A C 1
ATOM 1370 O O . LYS A 1 179 ? 4.891 18.079 -16.054 1.00 90.00 179 LYS A O 1
ATOM 1375 N N . LEU A 1 180 ? 6.129 17.842 -14.195 1.00 88.56 180 LEU A N 1
ATOM 1376 C CA . LEU A 1 180 ? 7.356 18.376 -14.794 1.00 88.56 180 LEU A CA 1
ATOM 1377 C C . LEU A 1 180 ? 7.886 17.452 -15.897 1.00 88.56 180 LEU A C 1
ATOM 1379 O O . LEU A 1 180 ? 8.272 17.934 -16.963 1.00 88.56 180 LEU A O 1
ATOM 1383 N N . VAL A 1 181 ? 7.870 16.136 -15.668 1.00 86.44 181 VAL A N 1
ATOM 1384 C CA . VAL A 1 181 ? 8.279 15.144 -16.674 1.00 86.44 181 VAL A CA 1
ATOM 1385 C C . VAL A 1 181 ? 7.329 15.159 -17.875 1.00 86.44 181 VAL A C 1
ATOM 1387 O O . VAL A 1 181 ? 7.799 15.182 -19.014 1.00 86.44 181 VAL A O 1
ATOM 1390 N N . ASP A 1 182 ? 6.018 15.228 -17.646 1.00 86.00 182 ASP A N 1
ATOM 1391 C CA . ASP A 1 182 ? 5.016 15.290 -18.718 1.00 86.00 182 ASP A CA 1
ATOM 1392 C C . ASP A 1 182 ? 5.164 16.564 -19.561 1.00 86.00 182 ASP A C 1
ATOM 1394 O O . ASP A 1 182 ? 5.132 16.519 -20.794 1.00 86.00 182 ASP A O 1
ATOM 1398 N N . THR A 1 183 ? 5.430 17.698 -18.908 1.00 87.94 183 THR A N 1
ATOM 1399 C CA . THR A 1 183 ? 5.717 18.972 -19.586 1.00 87.94 183 THR A CA 1
ATOM 1400 C C . THR A 1 183 ? 6.974 18.867 -20.453 1.00 87.94 183 THR A C 1
ATOM 1402 O O . THR A 1 183 ? 6.986 19.334 -21.593 1.00 87.94 183 THR A O 1
ATOM 1405 N N . ALA A 1 184 ? 8.028 18.211 -19.955 1.00 86.19 184 ALA A N 1
ATOM 1406 C CA . ALA A 1 184 ? 9.252 17.983 -20.722 1.00 86.19 184 ALA A CA 1
ATOM 1407 C C . ALA A 1 184 ? 9.027 17.052 -21.929 1.00 86.19 184 ALA A C 1
ATOM 1409 O O . ALA A 1 184 ? 9.626 17.259 -22.986 1.00 86.19 184 ALA A O 1
ATOM 1410 N N . LEU A 1 185 ? 8.150 16.051 -21.798 1.00 84.19 185 LEU A N 1
ATOM 1411 C CA . LEU A 1 185 ? 7.779 15.126 -22.875 1.00 84.19 185 LEU A CA 1
ATOM 1412 C C . LEU A 1 185 ? 6.928 15.762 -23.977 1.00 84.19 185 LEU A C 1
ATOM 1414 O O . LEU A 1 185 ? 7.028 15.336 -25.131 1.00 84.19 185 LEU A O 1
ATOM 1418 N N . ALA A 1 186 ? 6.108 16.759 -23.637 1.00 85.31 186 ALA A N 1
ATOM 1419 C CA . ALA A 1 186 ? 5.323 17.520 -24.608 1.00 85.31 186 ALA A CA 1
ATOM 1420 C C . ALA A 1 186 ? 6.210 18.357 -25.553 1.00 85.31 186 ALA A C 1
ATOM 1422 O O . ALA A 1 186 ? 5.807 18.670 -26.674 1.00 85.31 186 ALA A O 1
ATOM 1423 N N . GLY A 1 187 ? 7.430 18.695 -25.122 1.00 81.94 187 GLY A N 1
ATOM 1424 C CA . GLY A 1 187 ? 8.428 19.386 -25.932 1.00 81.94 187 GLY A CA 1
ATOM 1425 C C . GLY A 1 187 ? 9.280 18.465 -26.817 1.00 81.94 187 GLY A C 1
ATOM 1426 O O . GLY A 1 187 ? 9.247 17.235 -26.738 1.00 81.94 187 GLY A O 1
ATOM 1427 N N . HIS A 1 188 ? 10.125 19.074 -27.653 1.00 78.38 188 HIS A N 1
ATOM 1428 C CA . HIS A 1 188 ? 11.194 18.356 -28.351 1.00 78.38 188 HIS A CA 1
ATOM 1429 C C . HIS A 1 188 ? 12.376 18.145 -27.397 1.00 78.38 188 HIS A C 1
ATOM 1431 O O . HIS A 1 188 ? 13.275 18.978 -27.322 1.00 78.38 188 HIS A O 1
ATOM 1437 N N . HIS A 1 189 ? 12.369 17.034 -26.652 1.00 78.88 189 HIS A N 1
ATOM 1438 C CA . HIS A 1 189 ? 13.465 16.691 -25.744 1.00 78.88 189 HIS A CA 1
ATOM 1439 C C . HIS A 1 189 ? 14.425 15.659 -26.370 1.00 78.88 189 HIS A C 1
ATOM 1441 O O . HIS A 1 189 ? 13.969 14.597 -26.810 1.00 78.88 189 HIS A O 1
ATOM 1447 N N . PRO A 1 190 ? 15.755 15.886 -26.353 1.00 81.31 190 PRO A N 1
ATOM 1448 C CA . PRO A 1 190 ? 16.739 14.963 -26.938 1.00 81.31 190 PRO A CA 1
ATOM 1449 C C . PRO A 1 190 ? 16.744 13.571 -26.282 1.00 81.31 190 PRO A C 1
ATOM 1451 O O . PRO A 1 190 ? 17.217 12.605 -26.871 1.00 81.31 190 PRO A O 1
ATOM 1454 N N . GLN A 1 191 ? 16.182 13.444 -25.076 1.00 85.56 191 GLN A N 1
ATOM 1455 C CA . GLN A 1 191 ? 16.100 12.191 -24.313 1.00 85.56 191 GLN A CA 1
ATOM 1456 C C . GLN A 1 191 ? 14.668 11.640 -24.187 1.00 85.56 191 GLN A C 1
ATOM 1458 O O . GLN A 1 191 ? 14.335 11.002 -23.189 1.00 85.56 191 GLN A O 1
ATOM 1463 N N . LYS A 1 192 ? 13.800 11.879 -25.179 1.00 83.62 192 LYS A N 1
ATOM 1464 C CA . LYS A 1 192 ? 12.379 11.480 -25.141 1.00 83.62 192 LYS A CA 1
ATOM 1465 C C . LYS A 1 192 ? 12.148 10.019 -24.724 1.00 83.62 192 LYS A C 1
ATOM 1467 O O . LYS A 1 192 ? 11.239 9.749 -23.946 1.00 83.62 192 LYS A O 1
ATOM 1472 N N . ALA A 1 193 ? 12.986 9.086 -25.180 1.00 82.94 193 ALA A N 1
ATOM 1473 C CA . ALA A 1 193 ? 12.876 7.669 -24.816 1.00 82.94 193 ALA A CA 1
ATOM 1474 C C . ALA A 1 193 ? 13.105 7.411 -23.313 1.00 82.94 193 ALA A C 1
ATOM 1476 O O . ALA A 1 193 ? 12.350 6.666 -22.692 1.00 82.94 193 ALA A O 1
ATOM 1477 N N . ILE A 1 194 ? 14.109 8.063 -22.715 1.00 83.38 194 ILE A N 1
ATOM 1478 C CA . ILE A 1 194 ? 14.418 7.944 -21.281 1.00 83.38 194 ILE A CA 1
ATOM 1479 C C . ILE A 1 194 ? 13.293 8.563 -20.453 1.00 83.38 194 ILE A C 1
ATOM 1481 O O . ILE A 1 194 ? 12.835 7.954 -19.491 1.00 83.38 194 ILE A O 1
ATOM 1485 N N . LEU A 1 195 ? 12.813 9.742 -20.857 1.00 81.25 195 LEU A N 1
ATOM 1486 C CA . LEU A 1 195 ? 11.696 10.410 -20.192 1.00 81.25 195 LEU A CA 1
ATOM 1487 C C . LEU A 1 195 ? 10.408 9.583 -20.268 1.00 81.25 195 LEU A C 1
ATOM 1489 O O . LEU A 1 195 ? 9.718 9.448 -19.268 1.00 81.25 195 LEU A O 1
ATOM 1493 N N . THR A 1 196 ? 10.134 8.943 -21.408 1.00 82.25 196 THR A N 1
ATOM 1494 C CA . THR A 1 196 ? 8.970 8.056 -21.561 1.00 82.25 196 THR A CA 1
ATOM 1495 C C . THR A 1 196 ? 9.054 6.880 -20.588 1.00 82.25 196 THR A C 1
ATOM 1497 O O . THR A 1 196 ? 8.075 6.547 -19.924 1.00 82.25 196 THR A O 1
ATOM 1500 N N . LEU A 1 197 ? 10.234 6.260 -20.460 1.00 79.81 197 LEU A N 1
ATOM 1501 C CA . LEU A 1 197 ? 10.445 5.194 -19.483 1.00 79.81 197 LEU A CA 1
ATOM 1502 C C . LEU A 1 197 ? 10.273 5.705 -18.046 1.00 79.81 197 LEU A C 1
ATOM 1504 O O . LEU A 1 197 ? 9.657 5.018 -17.236 1.00 79.81 197 LEU A O 1
ATOM 1508 N N . ALA A 1 198 ? 10.793 6.894 -17.733 1.00 79.19 198 ALA A N 1
ATOM 1509 C CA . ALA A 1 198 ? 10.661 7.508 -16.416 1.00 79.19 198 ALA A CA 1
ATOM 1510 C C . ALA A 1 198 ? 9.193 7.781 -16.054 1.00 79.19 198 ALA A C 1
ATOM 1512 O O . ALA A 1 198 ? 8.774 7.378 -14.972 1.00 79.19 198 ALA A O 1
ATOM 1513 N N . THR A 1 199 ? 8.398 8.355 -16.965 1.00 81.50 199 THR A N 1
ATOM 1514 C CA . THR A 1 199 ? 6.953 8.566 -16.771 1.00 81.50 199 THR A CA 1
ATOM 1515 C C . THR A 1 199 ? 6.245 7.260 -16.445 1.00 81.50 199 THR A C 1
ATOM 1517 O O . THR A 1 199 ? 5.576 7.177 -15.423 1.00 81.50 199 THR A O 1
ATOM 1520 N N . ARG A 1 200 ? 6.491 6.189 -17.212 1.00 79.81 200 ARG A N 1
ATOM 1521 C CA . ARG A 1 200 ? 5.889 4.873 -16.932 1.00 79.81 200 ARG A CA 1
ATOM 1522 C C . ARG A 1 200 ? 6.251 4.321 -15.554 1.00 79.81 200 ARG A C 1
ATOM 1524 O O . ARG A 1 200 ? 5.463 3.594 -14.959 1.00 79.81 200 ARG A O 1
ATOM 1531 N N . GLN A 1 201 ? 7.452 4.601 -15.052 1.00 77.81 201 GLN A N 1
ATOM 1532 C CA . GLN A 1 201 ? 7.840 4.178 -13.704 1.00 77.81 201 GLN A CA 1
ATOM 1533 C C . GLN A 1 201 ? 7.191 5.049 -12.627 1.00 77.81 201 GLN A C 1
ATOM 1535 O O . GLN A 1 201 ? 6.787 4.520 -11.595 1.00 77.81 201 GLN A O 1
ATOM 1540 N N . LEU A 1 202 ? 7.061 6.354 -12.869 1.00 81.62 202 LEU A N 1
ATOM 1541 C CA . LEU A 1 202 ? 6.388 7.272 -11.954 1.00 81.62 202 LEU A CA 1
ATOM 1542 C C . LEU A 1 202 ? 4.886 6.983 -11.858 1.00 81.62 202 LEU A C 1
ATOM 1544 O O . LEU A 1 202 ? 4.372 6.938 -10.751 1.00 81.62 202 LEU A O 1
ATOM 1548 N N . GLU A 1 203 ? 4.208 6.703 -12.974 1.00 81.94 203 GLU A N 1
ATOM 1549 C CA . GLU A 1 203 ? 2.799 6.270 -13.006 1.00 81.94 203 GLU A CA 1
ATOM 1550 C C . GLU A 1 203 ? 2.576 5.019 -12.143 1.00 81.94 203 GLU A C 1
ATOM 1552 O O . GLU A 1 203 ? 1.689 4.977 -11.293 1.00 81.94 203 GLU A O 1
ATOM 1557 N N . ARG A 1 204 ? 3.447 4.012 -12.282 1.00 79.56 204 ARG A N 1
ATOM 1558 C CA . ARG A 1 204 ? 3.392 2.793 -11.454 1.00 79.56 204 ARG A CA 1
ATOM 1559 C C . ARG A 1 204 ? 3.624 3.088 -9.983 1.00 79.56 204 ARG A C 1
ATOM 1561 O O . ARG A 1 204 ? 2.961 2.520 -9.118 1.00 79.56 204 ARG A O 1
ATOM 1568 N N . PHE A 1 205 ? 4.588 3.954 -9.700 1.00 82.69 205 PHE A N 1
ATOM 1569 C CA . PHE A 1 205 ? 4.877 4.366 -8.339 1.00 82.69 205 PHE A CA 1
ATOM 1570 C C . PHE A 1 205 ? 3.691 5.119 -7.724 1.00 82.69 205 PHE A C 1
ATOM 1572 O O . PHE A 1 205 ? 3.361 4.899 -6.562 1.00 82.69 205 PHE A O 1
ATOM 1579 N N . ASP A 1 206 ? 2.994 5.930 -8.518 1.00 86.88 206 ASP A N 1
ATOM 1580 C CA . ASP A 1 206 ? 1.786 6.648 -8.122 1.00 86.88 206 ASP A CA 1
ATOM 1581 C C . ASP A 1 206 ? 0.699 5.690 -7.617 1.00 86.88 206 ASP A C 1
ATOM 1583 O O . ASP A 1 206 ? 0.179 5.892 -6.520 1.00 86.88 206 ASP A O 1
ATOM 1587 N N . ILE A 1 207 ? 0.438 4.595 -8.341 1.00 88.12 207 ILE A N 1
ATOM 1588 C CA . ILE A 1 207 ? -0.540 3.557 -7.959 1.00 88.12 207 ILE A CA 1
ATOM 1589 C C . ILE A 1 207 ? -0.204 2.937 -6.594 1.00 88.12 207 ILE A C 1
ATOM 1591 O O . ILE A 1 207 ? -1.090 2.737 -5.760 1.00 88.12 207 ILE A O 1
ATOM 1595 N N . ILE A 1 208 ? 1.079 2.666 -6.335 1.00 87.06 208 ILE A N 1
ATOM 1596 C CA . ILE A 1 208 ? 1.547 2.177 -5.029 1.00 87.06 208 ILE A CA 1
ATOM 1597 C C . ILE A 1 208 ? 1.292 3.235 -3.953 1.00 87.06 208 ILE A C 1
ATOM 1599 O O . ILE A 1 208 ? 0.774 2.920 -2.882 1.00 87.06 208 ILE A O 1
ATOM 1603 N N . THR A 1 209 ? 1.629 4.501 -4.230 1.00 89.94 209 THR A N 1
ATOM 1604 C CA . THR A 1 209 ? 1.415 5.582 -3.260 1.00 89.94 209 THR A CA 1
ATOM 1605 C C . THR A 1 209 ? -0.056 5.766 -2.914 1.00 89.94 209 THR A C 1
ATOM 1607 O O . THR A 1 209 ? -0.365 5.966 -1.744 1.00 89.94 209 THR A O 1
ATOM 1610 N N . ILE A 1 210 ? -0.964 5.630 -3.887 1.00 92.38 210 ILE A N 1
ATOM 1611 C CA . ILE A 1 210 ? -2.411 5.667 -3.652 1.00 92.38 210 ILE A CA 1
ATOM 1612 C C . ILE A 1 210 ? -2.818 4.550 -2.687 1.00 92.38 210 ILE A C 1
ATOM 1614 O O . ILE A 1 210 ? -3.500 4.822 -1.701 1.00 92.38 210 ILE A O 1
ATOM 1618 N N . GLY A 1 211 ? -2.356 3.316 -2.916 1.00 91.69 211 GLY A N 1
ATOM 1619 C CA . GLY A 1 211 ? -2.657 2.180 -2.039 1.00 91.69 211 GLY A CA 1
ATOM 1620 C C . GLY A 1 211 ? -2.195 2.414 -0.602 1.00 91.69 211 GLY A C 1
ATOM 1621 O O . GLY A 1 211 ? -2.947 2.187 0.344 1.00 91.69 211 GLY A O 1
ATOM 1622 N N . ILE A 1 212 ? -0.988 2.956 -0.434 1.00 92.19 212 ILE A N 1
ATOM 1623 C CA . ILE A 1 212 ? -0.446 3.304 0.883 1.00 92.19 212 ILE A CA 1
ATOM 1624 C C . ILE A 1 212 ? -1.245 4.438 1.542 1.00 92.19 212 ILE A C 1
ATOM 1626 O O . ILE A 1 212 ? -1.521 4.367 2.740 1.00 92.19 212 ILE A O 1
ATOM 1630 N N . CYS A 1 213 ? -1.651 5.471 0.796 1.00 93.50 213 CYS A N 1
ATOM 1631 C CA . CYS A 1 213 ? -2.526 6.524 1.320 1.00 93.50 213 CYS A CA 1
ATOM 1632 C C . CYS A 1 213 ? -3.852 5.946 1.827 1.00 93.50 213 CYS A C 1
ATOM 1634 O O . CYS A 1 213 ? -4.252 6.247 2.948 1.00 93.50 213 CYS A O 1
ATOM 1636 N N . LEU A 1 214 ? -4.498 5.080 1.041 1.00 94.25 214 LEU A N 1
ATOM 1637 C CA . LEU A 1 214 ? -5.765 4.443 1.410 1.00 94.25 214 LEU A CA 1
ATOM 1638 C C . LEU A 1 214 ? -5.625 3.615 2.693 1.00 94.25 214 LEU A C 1
ATOM 1640 O O . LEU A 1 214 ? -6.448 3.744 3.596 1.00 94.25 214 LEU A O 1
ATOM 1644 N N . LEU A 1 215 ? -4.555 2.824 2.819 1.00 92.25 215 LEU A N 1
ATOM 1645 C CA . LEU A 1 215 ? -4.275 2.044 4.031 1.00 92.25 215 LEU A CA 1
ATOM 1646 C C . LEU A 1 215 ? -4.034 2.933 5.261 1.00 92.25 215 LEU A C 1
ATOM 1648 O O . LEU A 1 215 ? -4.588 2.665 6.327 1.00 92.25 215 LEU A O 1
ATOM 1652 N N . ASN A 1 216 ? -3.263 4.017 5.122 1.00 92.50 216 ASN A N 1
ATOM 1653 C CA . ASN A 1 216 ? -3.072 4.981 6.210 1.00 92.50 216 ASN A CA 1
ATOM 1654 C C . ASN A 1 216 ? -4.400 5.643 6.613 1.00 92.50 216 ASN A C 1
ATOM 1656 O O . ASN A 1 216 ? -4.726 5.702 7.800 1.00 92.50 216 ASN A O 1
ATOM 1660 N N . ASN A 1 217 ? -5.196 6.084 5.634 1.00 92.94 217 ASN A N 1
ATOM 1661 C CA . ASN A 1 217 ? -6.495 6.711 5.867 1.00 92.94 217 ASN A CA 1
ATOM 1662 C C . ASN A 1 217 ? -7.489 5.740 6.521 1.00 92.94 217 ASN A C 1
ATOM 1664 O O . ASN A 1 217 ? -8.300 6.163 7.339 1.00 92.94 217 ASN A O 1
ATOM 1668 N N . LEU A 1 218 ? -7.432 4.443 6.204 1.00 91.06 218 LEU A N 1
ATOM 1669 C CA . LEU A 1 218 ? -8.243 3.405 6.846 1.00 91.06 218 LEU A CA 1
ATOM 1670 C C . LEU A 1 218 ? -7.922 3.263 8.335 1.00 91.06 218 LEU A C 1
ATOM 1672 O O . LEU A 1 218 ? -8.835 3.273 9.164 1.00 91.06 218 LEU A O 1
ATOM 1676 N N . VAL A 1 219 ? -6.634 3.185 8.682 1.00 90.38 219 VAL A N 1
ATOM 1677 C CA . VAL A 1 219 ? -6.189 3.154 10.084 1.00 90.38 219 VAL A CA 1
ATOM 1678 C C . VAL A 1 219 ? -6.604 4.442 10.798 1.00 90.38 219 VAL A C 1
ATOM 1680 O O . VAL A 1 219 ? -7.109 4.387 11.917 1.00 90.38 219 VAL A O 1
ATOM 1683 N N . ALA A 1 220 ? -6.464 5.595 10.141 1.00 90.06 220 ALA A N 1
ATOM 1684 C CA . ALA A 1 220 ? -6.875 6.889 10.677 1.00 90.06 220 ALA A CA 1
ATOM 1685 C C . ALA A 1 220 ? -8.385 6.968 10.924 1.00 90.06 220 ALA A C 1
ATOM 1687 O O . ALA A 1 220 ? -8.807 7.315 12.020 1.00 90.06 220 ALA A O 1
ATOM 1688 N N . CYS A 1 221 ? -9.210 6.572 9.955 1.00 87.88 221 CYS A N 1
ATOM 1689 C CA . CYS A 1 221 ? -10.668 6.562 10.073 1.00 87.88 221 CYS A CA 1
ATOM 1690 C C . CYS A 1 221 ? -11.182 5.666 11.208 1.00 87.88 221 CYS A C 1
ATOM 1692 O O . CYS A 1 221 ? -12.297 5.883 11.690 1.00 87.88 221 CYS A O 1
ATOM 1694 N N . ALA A 1 222 ? -10.407 4.660 11.622 1.00 86.06 222 ALA A N 1
ATOM 1695 C CA . ALA A 1 222 ? -10.768 3.807 12.746 1.00 86.06 222 ALA A CA 1
ATOM 1696 C C . ALA A 1 222 ? -10.633 4.527 14.100 1.00 86.06 222 ALA A C 1
ATOM 1698 O O . ALA A 1 222 ? -11.396 4.216 15.007 1.00 86.06 222 ALA A O 1
ATOM 1699 N N . ILE A 1 223 ? -9.706 5.481 14.247 1.00 83.75 223 ILE A N 1
ATOM 1700 C CA . ILE A 1 223 ? -9.354 6.051 15.563 1.00 83.75 223 ILE A CA 1
ATOM 1701 C C . ILE A 1 223 ? -9.284 7.591 15.620 1.00 83.75 223 ILE A C 1
ATOM 1703 O O . ILE A 1 223 ? -9.108 8.147 16.696 1.00 83.75 223 ILE A O 1
ATOM 1707 N N . ASP A 1 224 ? -9.412 8.312 14.506 1.00 80.50 224 ASP A N 1
ATOM 1708 C CA . ASP A 1 224 ? -9.408 9.782 14.450 1.00 80.50 224 ASP A CA 1
ATOM 1709 C C . ASP A 1 224 ? -10.771 10.315 13.986 1.00 80.50 224 ASP A C 1
ATOM 1711 O O . ASP A 1 224 ? -11.047 10.441 12.792 1.00 80.50 224 ASP A O 1
ATOM 1715 N N . ILE A 1 225 ? -11.634 10.642 14.952 1.00 74.31 225 ILE A N 1
ATOM 1716 C CA . ILE A 1 225 ? -12.998 11.130 14.695 1.00 74.31 225 ILE A CA 1
ATOM 1717 C C . ILE A 1 225 ? -12.981 12.490 13.999 1.00 74.31 225 ILE A C 1
ATOM 1719 O O . ILE A 1 225 ? -13.773 12.716 13.087 1.00 74.31 225 ILE A O 1
ATOM 1723 N N . GLU A 1 226 ? -12.086 13.387 14.417 1.00 76.56 226 GLU A N 1
ATOM 1724 C CA . GLU A 1 226 ? -12.071 14.779 13.955 1.00 76.56 226 GLU A CA 1
ATOM 1725 C C . GLU A 1 226 ? -11.773 14.864 12.457 1.00 76.56 226 GLU A C 1
ATOM 1727 O O . GLU A 1 226 ? -12.419 15.616 11.729 1.00 76.56 226 GLU A O 1
ATOM 1732 N N . SER A 1 227 ? -10.817 14.061 11.987 1.00 81.00 227 SER A N 1
ATOM 1733 C CA . SER A 1 227 ? -10.385 14.080 10.587 1.00 81.00 227 SER A CA 1
ATOM 1734 C C . SER A 1 227 ? -11.196 13.140 9.694 1.00 81.00 227 SER A C 1
ATOM 1736 O O . SER A 1 227 ? -11.012 13.162 8.477 1.00 81.00 227 SER A O 1
ATOM 1738 N N . ARG A 1 228 ? -12.088 12.309 10.255 1.00 83.00 228 ARG A N 1
ATOM 1739 C CA . ARG A 1 228 ? -12.753 11.210 9.531 1.00 83.00 228 ARG A CA 1
ATOM 1740 C C . ARG A 1 228 ? -13.477 11.680 8.271 1.00 83.00 228 ARG A C 1
ATOM 1742 O O . ARG A 1 228 ? -13.331 11.052 7.231 1.00 83.00 228 ARG A O 1
ATOM 1749 N N . GLY A 1 229 ? -14.215 12.790 8.335 1.00 83.44 229 GLY A N 1
ATOM 1750 C CA . GLY A 1 229 ? -14.911 13.343 7.166 1.00 83.44 229 GLY A CA 1
ATOM 1751 C C . GLY A 1 229 ? -13.961 13.699 6.018 1.00 83.44 229 GLY A C 1
ATOM 1752 O O . GLY A 1 229 ? -14.170 13.273 4.885 1.00 83.44 229 GLY A O 1
ATOM 1753 N N . ALA A 1 230 ? -12.877 14.415 6.329 1.00 87.50 230 ALA A N 1
ATOM 1754 C CA . ALA A 1 230 ? -11.867 14.804 5.347 1.00 87.50 230 ALA A CA 1
ATOM 1755 C C . ALA A 1 230 ? -11.116 13.589 4.774 1.00 87.50 230 ALA A C 1
ATOM 1757 O O . ALA A 1 230 ? -10.872 13.529 3.573 1.00 87.50 230 ALA A O 1
ATOM 1758 N N . LEU A 1 231 ? -10.799 12.597 5.614 1.00 88.38 231 LEU A N 1
ATOM 1759 C CA . LEU A 1 231 ? -10.143 11.352 5.198 1.00 88.38 231 LEU A CA 1
ATOM 1760 C C . LEU A 1 231 ? -11.029 10.510 4.271 1.00 88.38 231 LEU A C 1
ATOM 1762 O O . LEU A 1 231 ? -10.535 9.911 3.322 1.00 88.38 231 LEU A O 1
ATOM 1766 N N . LEU A 1 232 ? -12.342 10.478 4.511 1.00 88.44 232 LEU A N 1
ATOM 1767 C CA . LEU A 1 232 ? -13.295 9.786 3.641 1.00 88.44 232 LEU A CA 1
ATOM 1768 C C . LEU A 1 232 ? -13.442 10.480 2.285 1.00 88.44 232 LEU A C 1
ATOM 1770 O O . LEU A 1 232 ? -13.460 9.805 1.258 1.00 88.44 232 LEU A O 1
ATOM 1774 N N . ALA A 1 233 ? -13.509 11.813 2.270 1.00 89.25 233 ALA A N 1
ATOM 1775 C CA . ALA A 1 233 ? -13.505 12.577 1.024 1.00 89.25 233 ALA A CA 1
ATOM 1776 C C . ALA A 1 233 ? -12.207 12.340 0.231 1.00 89.25 233 ALA A C 1
ATOM 1778 O O . ALA A 1 233 ? -12.243 12.131 -0.983 1.00 89.25 233 ALA A O 1
ATOM 1779 N N . ASP A 1 234 ? -11.065 12.295 0.925 1.00 91.00 234 ASP A N 1
ATOM 1780 C CA . ASP A 1 234 ? -9.777 11.969 0.316 1.00 91.00 234 ASP A CA 1
ATOM 1781 C C . ASP A 1 234 ? -9.740 10.534 -0.227 1.00 91.00 234 ASP A C 1
ATOM 1783 O O . ASP A 1 234 ? -9.282 10.320 -1.347 1.00 91.00 234 ASP A O 1
ATOM 1787 N N . ASN A 1 235 ? -10.308 9.561 0.495 1.00 93.19 235 ASN A N 1
ATOM 1788 C CA . ASN A 1 235 ? -10.456 8.190 0.002 1.00 93.19 235 ASN A CA 1
ATOM 1789 C C . ASN A 1 235 ? -11.259 8.141 -1.294 1.00 93.19 235 ASN A C 1
ATOM 1791 O O . ASN A 1 235 ? -10.807 7.516 -2.244 1.00 93.19 235 ASN A O 1
ATOM 1795 N N . ILE A 1 236 ? -12.412 8.814 -1.372 1.00 93.75 236 ILE A N 1
ATOM 1796 C CA . ILE A 1 236 ? -13.225 8.842 -2.599 1.00 93.75 236 ILE A CA 1
ATOM 1797 C C . ILE A 1 236 ? -12.401 9.387 -3.770 1.00 93.75 236 ILE A C 1
ATOM 1799 O O . ILE A 1 236 ? -12.387 8.784 -4.843 1.00 93.75 236 ILE A O 1
ATOM 1803 N N . ARG A 1 237 ? -11.665 10.485 -3.563 1.00 94.62 237 ARG A N 1
ATOM 1804 C CA . ARG A 1 237 ? -10.775 11.057 -4.583 1.00 94.62 237 ARG A CA 1
ATOM 1805 C C . ARG A 1 237 ? -9.695 10.063 -5.024 1.00 94.62 237 ARG A C 1
ATOM 1807 O O . ARG A 1 237 ? -9.516 9.851 -6.218 1.00 94.62 237 ARG A O 1
ATOM 1814 N N . LEU A 1 238 ? -9.004 9.434 -4.075 1.00 94.94 238 LEU A N 1
ATOM 1815 C CA . LEU A 1 238 ? -7.955 8.444 -4.339 1.00 94.94 238 LEU A CA 1
ATOM 1816 C C . LEU A 1 238 ? -8.491 7.191 -5.050 1.00 94.94 238 LEU A C 1
ATOM 1818 O O . LEU A 1 238 ? -7.828 6.662 -5.939 1.00 94.94 238 LEU A O 1
ATOM 1822 N N . ILE A 1 239 ? -9.694 6.737 -4.689 1.00 95.56 239 ILE A N 1
ATOM 1823 C CA . ILE A 1 239 ? -10.380 5.618 -5.344 1.00 95.56 239 ILE A CA 1
ATOM 1824 C C . ILE A 1 239 ? -10.668 5.962 -6.810 1.00 95.56 239 ILE A C 1
ATOM 1826 O O . ILE A 1 239 ? -10.417 5.148 -7.693 1.00 95.56 239 ILE A O 1
ATOM 1830 N N . ARG A 1 240 ? -11.156 7.176 -7.089 1.00 94.81 240 ARG A N 1
ATOM 1831 C CA . ARG A 1 240 ? -11.377 7.628 -8.470 1.00 94.81 240 ARG A CA 1
ATOM 1832 C C . ARG A 1 240 ? -10.070 7.679 -9.260 1.00 94.81 240 ARG A C 1
ATOM 1834 O O . ARG A 1 240 ? -10.015 7.121 -10.346 1.00 94.81 240 ARG A O 1
ATOM 1841 N N . GLU A 1 241 ? -9.001 8.222 -8.675 1.00 92.69 241 GLU A N 1
ATOM 1842 C CA . GLU A 1 241 ? -7.680 8.257 -9.322 1.00 92.69 241 GLU A CA 1
ATOM 1843 C C . GLU A 1 241 ? -7.155 6.856 -9.692 1.00 92.69 241 GLU A C 1
ATOM 1845 O O . GLU A 1 241 ? -6.582 6.687 -10.768 1.00 92.69 241 GLU A O 1
ATOM 1850 N N . VAL A 1 242 ? -7.341 5.838 -8.837 1.00 92.19 242 VAL A N 1
ATOM 1851 C CA . VAL A 1 242 ? -6.910 4.469 -9.179 1.00 92.19 242 VAL A CA 1
ATOM 1852 C C . VAL A 1 242 ? -7.819 3.808 -10.216 1.00 92.19 242 VAL A C 1
ATOM 1854 O O . VAL A 1 242 ? -7.324 3.053 -11.047 1.00 92.19 242 VAL A O 1
ATOM 1857 N N . LEU A 1 243 ? -9.124 4.093 -10.208 1.00 91.94 243 LEU A N 1
ATOM 1858 C CA . LEU A 1 243 ? -10.044 3.595 -11.234 1.00 91.94 243 LEU A CA 1
ATOM 1859 C C . LEU A 1 243 ? -9.696 4.174 -12.611 1.00 91.94 243 LEU A C 1
ATOM 1861 O O . LEU A 1 243 ? -9.569 3.411 -13.567 1.00 91.94 243 LEU A O 1
ATOM 1865 N N . ASP A 1 244 ? -9.425 5.480 -12.684 1.00 89.81 244 ASP A N 1
ATOM 1866 C CA . ASP A 1 244 ? -8.954 6.141 -13.906 1.00 89.81 244 ASP A CA 1
ATOM 1867 C C . ASP A 1 244 ? -7.634 5.516 -14.391 1.00 89.81 244 ASP A C 1
ATOM 1869 O O . ASP A 1 244 ? -7.469 5.200 -15.572 1.00 89.81 244 ASP A O 1
ATOM 1873 N N . ALA A 1 245 ? -6.696 5.265 -13.469 1.00 86.56 245 ALA A N 1
ATOM 1874 C CA . ALA A 1 245 ? -5.443 4.591 -13.795 1.00 86.56 245 ALA A CA 1
ATOM 1875 C C . ALA A 1 245 ? -5.672 3.156 -14.304 1.00 86.56 245 ALA A C 1
ATOM 1877 O O . ALA A 1 245 ? -5.022 2.745 -15.258 1.00 86.56 245 ALA A O 1
ATOM 1878 N N . ALA A 1 246 ? -6.613 2.405 -13.726 1.00 86.00 246 ALA A N 1
ATOM 1879 C CA . ALA A 1 246 ? -6.966 1.048 -14.155 1.00 86.00 246 ALA A CA 1
ATOM 1880 C C . ALA A 1 246 ? -7.700 0.994 -15.510 1.00 86.00 246 ALA A C 1
ATOM 1882 O O . ALA A 1 246 ? -7.752 -0.062 -16.149 1.00 86.00 246 ALA A O 1
ATOM 1883 N N . ASP A 1 247 ? -8.285 2.106 -15.957 1.00 82.19 247 ASP A N 1
ATOM 1884 C CA . ASP A 1 247 ? -8.855 2.244 -17.298 1.00 82.19 247 ASP A CA 1
ATOM 1885 C C . ASP A 1 247 ? -7.777 2.525 -18.356 1.00 82.19 247 ASP A C 1
ATOM 1887 O O . ASP A 1 247 ? -7.843 1.969 -19.457 1.00 82.19 247 ASP A O 1
ATOM 1891 N N . VAL A 1 248 ? -6.766 3.335 -18.022 1.00 72.75 248 VAL A N 1
ATOM 1892 C CA . VAL A 1 248 ? -5.660 3.700 -18.928 1.00 72.75 248 VAL A CA 1
ATOM 1893 C C . VAL A 1 248 ? -4.593 2.603 -19.005 1.00 72.75 248 VAL A C 1
ATOM 1895 O O . VAL A 1 248 ? -4.168 2.220 -20.101 1.00 72.75 248 VAL A O 1
ATOM 1898 N N . ASP A 1 249 ? -4.170 2.066 -17.859 1.00 63.03 249 ASP A N 1
ATOM 1899 C CA . ASP A 1 249 ? -3.217 0.961 -17.762 1.00 63.03 249 ASP A CA 1
ATOM 1900 C C . ASP A 1 249 ? -3.931 -0.368 -18.029 1.00 63.03 249 ASP A C 1
ATOM 1902 O O . ASP A 1 249 ? -4.190 -1.194 -17.147 1.00 63.03 249 ASP A O 1
ATOM 1906 N N . SER A 1 250 ? -4.226 -0.597 -19.309 1.00 53.03 250 SER A N 1
ATOM 1907 C CA . SER A 1 250 ? -4.557 -1.929 -19.808 1.00 53.03 250 SER A CA 1
ATOM 1908 C C . SER A 1 250 ? -3.484 -2.949 -19.378 1.00 53.03 250 SER A C 1
ATOM 1910 O O . SER A 1 250 ? -2.330 -2.604 -19.119 1.00 53.03 250 SER A O 1
ATOM 1912 N N . VAL A 1 251 ? -3.868 -4.228 -19.293 1.00 54.16 251 VAL A N 1
ATOM 1913 C CA . VAL A 1 251 ? -3.117 -5.401 -18.775 1.00 54.16 251 VAL A CA 1
ATOM 1914 C C . VAL A 1 251 ? -1.766 -5.684 -19.488 1.00 54.16 251 VAL A C 1
ATOM 1916 O O . VAL A 1 251 ? -1.229 -6.790 -19.427 1.00 54.16 251 VAL A O 1
ATOM 1919 N N . GLU A 1 252 ? -1.215 -4.734 -20.232 1.00 50.22 252 GLU A N 1
ATOM 1920 C CA . GLU A 1 252 ? -0.101 -4.889 -21.163 1.00 50.22 252 GLU A CA 1
ATOM 1921 C C . GLU A 1 252 ? 1.283 -4.743 -20.505 1.00 50.22 252 GLU A C 1
ATOM 1923 O O . GLU A 1 252 ? 2.285 -5.150 -21.093 1.00 50.22 252 GLU A O 1
ATOM 1928 N N . GLY A 1 253 ? 1.366 -4.247 -19.263 1.00 56.12 253 GLY A N 1
ATOM 1929 C CA . GLY A 1 253 ? 2.630 -4.081 -18.535 1.00 56.12 253 GLY A CA 1
ATOM 1930 C C . GLY A 1 253 ? 2.811 -5.055 -17.358 1.00 56.12 253 GLY A C 1
ATOM 1931 O O . GLY A 1 253 ? 2.054 -4.957 -16.393 1.00 56.12 253 GLY A O 1
ATOM 1932 N N . PRO A 1 254 ? 3.859 -5.907 -17.326 1.00 51.41 254 PRO A N 1
ATOM 1933 C CA . PRO A 1 254 ? 4.056 -6.903 -16.263 1.00 51.41 254 PRO A CA 1
ATOM 1934 C C . PRO A 1 254 ? 4.297 -6.314 -14.864 1.00 51.41 254 PRO A C 1
ATOM 1936 O O . PRO A 1 254 ? 4.199 -7.051 -13.896 1.00 51.41 254 PRO A O 1
ATOM 1939 N N . PHE A 1 255 ? 4.598 -5.014 -14.736 1.00 50.66 255 PHE A N 1
ATOM 1940 C CA . PHE A 1 255 ? 4.866 -4.356 -13.447 1.00 50.66 255 PHE A CA 1
ATOM 1941 C C . PHE A 1 255 ? 3.715 -3.481 -12.918 1.00 50.66 255 PHE A C 1
ATOM 1943 O O . PHE A 1 255 ? 3.634 -3.292 -11.713 1.00 50.66 255 PHE A O 1
ATOM 1950 N N . GLY A 1 256 ? 2.826 -2.953 -13.771 1.00 55.66 256 GLY A N 1
ATOM 1951 C CA . GLY A 1 256 ? 1.627 -2.224 -13.304 1.00 55.66 256 GLY A CA 1
ATOM 1952 C C . GLY A 1 256 ? 0.545 -3.182 -12.794 1.00 55.66 256 GLY A C 1
ATOM 1953 O O . GLY A 1 256 ? -0.120 -2.935 -11.793 1.00 55.66 256 GLY A O 1
ATOM 1954 N N . VAL A 1 257 ? 0.478 -4.354 -13.425 1.00 60.19 257 VAL A N 1
ATOM 1955 C CA . VAL A 1 257 ? -0.399 -5.473 -13.073 1.00 60.19 257 VAL A CA 1
ATOM 1956 C C . VAL A 1 257 ? -0.139 -6.040 -11.671 1.00 60.19 257 VAL A C 1
ATOM 1958 O O . VAL A 1 257 ? -1.046 -6.617 -11.086 1.00 60.19 257 VAL A O 1
ATOM 1961 N N . THR A 1 258 ? 1.069 -5.900 -11.113 1.00 66.62 258 THR A N 1
ATOM 1962 C CA . THR A 1 258 ? 1.395 -6.509 -9.810 1.00 66.62 258 THR A CA 1
ATOM 1963 C C . THR A 1 258 ? 0.845 -5.723 -8.627 1.00 66.62 258 THR A C 1
ATOM 1965 O O . THR A 1 258 ? 0.487 -6.314 -7.615 1.00 66.62 258 THR A O 1
ATOM 1968 N N . GLN A 1 259 ? 0.778 -4.398 -8.750 1.00 75.81 259 GLN A N 1
ATOM 1969 C CA . GLN A 1 259 ? 0.385 -3.509 -7.656 1.00 75.81 259 GLN A CA 1
ATOM 1970 C C . GLN A 1 259 ? -1.067 -3.056 -7.778 1.00 75.81 259 GLN A C 1
ATOM 1972 O O . GLN A 1 259 ? -1.720 -2.843 -6.762 1.00 75.81 259 GLN A O 1
ATOM 1977 N N . MET A 1 260 ? -1.596 -2.965 -9.004 1.00 84.75 260 MET A N 1
ATOM 1978 C CA . MET A 1 260 ? -2.965 -2.507 -9.233 1.00 84.75 260 MET A CA 1
ATOM 1979 C C . MET A 1 260 ? -4.017 -3.341 -8.478 1.00 84.75 260 MET A C 1
ATOM 1981 O O . MET A 1 260 ? -4.830 -2.734 -7.786 1.00 84.75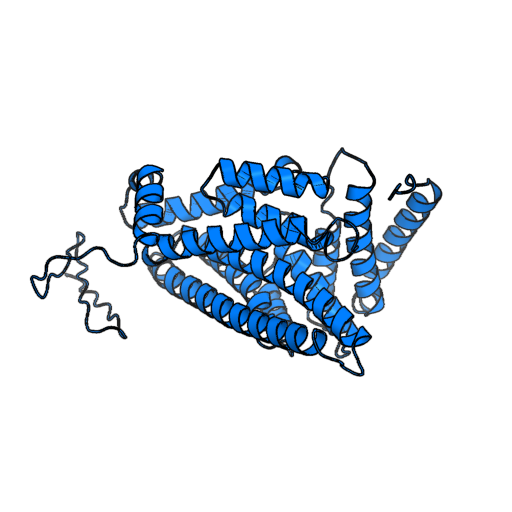 260 MET A O 1
ATOM 1985 N N . PRO A 1 261 ? -4.007 -4.692 -8.496 1.00 83.06 261 PRO A N 1
ATOM 1986 C CA . PRO A 1 261 ? -4.986 -5.474 -7.742 1.00 83.06 261 PRO A CA 1
ATOM 1987 C C . PRO A 1 261 ? -4.908 -5.235 -6.231 1.00 83.06 261 PRO A C 1
ATOM 1989 O O . PRO A 1 261 ? -5.941 -5.109 -5.580 1.00 83.06 261 PRO A O 1
ATOM 1992 N N . LEU A 1 262 ? -3.697 -5.102 -5.676 1.00 82.12 262 LEU A N 1
ATOM 1993 C CA . LEU A 1 262 ? -3.496 -4.817 -4.251 1.00 82.12 262 LEU A CA 1
ATOM 1994 C C . LEU A 1 262 ? -4.016 -3.421 -3.876 1.00 82.12 262 LEU A C 1
ATOM 1996 O O . LEU A 1 262 ? -4.692 -3.265 -2.857 1.00 82.12 262 LEU A O 1
ATOM 2000 N N . THR A 1 263 ? -3.747 -2.413 -4.711 1.00 88.69 263 THR A N 1
ATOM 2001 C CA . THR A 1 263 ? -4.270 -1.052 -4.531 1.00 88.69 263 THR A CA 1
ATOM 2002 C C . THR A 1 263 ? -5.791 -1.016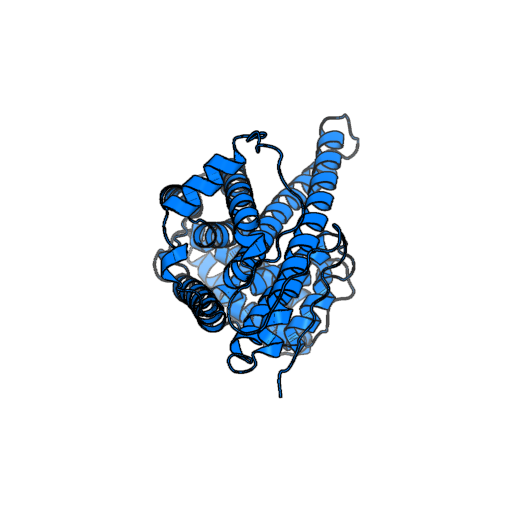 -4.672 1.00 88.69 263 THR A C 1
ATOM 2004 O O . THR A 1 263 ? -6.458 -0.370 -3.867 1.00 88.69 263 THR A O 1
ATOM 2007 N N . LEU A 1 264 ? -6.365 -1.734 -5.639 1.00 90.56 264 LEU A N 1
ATOM 2008 C CA . LEU A 1 264 ? -7.815 -1.845 -5.807 1.00 90.56 264 LEU A CA 1
ATOM 2009 C C . LEU A 1 264 ? -8.473 -2.571 -4.622 1.00 90.56 264 LEU A C 1
ATOM 2011 O O . LEU A 1 264 ? -9.563 -2.191 -4.210 1.00 90.56 264 LEU A O 1
ATOM 2015 N N . CYS A 1 265 ? -7.808 -3.546 -3.998 1.00 88.56 265 CYS A N 1
ATOM 2016 C CA . CYS A 1 265 ? -8.292 -4.138 -2.747 1.00 88.56 265 CYS A CA 1
ATOM 2017 C C . CYS A 1 265 ? -8.293 -3.117 -1.598 1.00 88.56 265 CYS A C 1
ATOM 2019 O O . CYS A 1 265 ? -9.289 -3.009 -0.881 1.00 88.56 265 CYS A O 1
ATOM 2021 N N . ALA A 1 266 ? -7.233 -2.307 -1.463 1.00 90.94 266 ALA A N 1
ATOM 2022 C CA . ALA A 1 266 ? -7.209 -1.200 -0.501 1.00 90.94 266 ALA A CA 1
ATOM 2023 C C . ALA A 1 266 ? -8.359 -0.210 -0.758 1.00 90.94 266 ALA A C 1
ATOM 2025 O O . ALA A 1 266 ? -9.038 0.210 0.178 1.00 90.94 266 ALA A O 1
ATOM 2026 N N . ALA A 1 267 ? -8.608 0.120 -2.029 1.00 93.75 267 ALA A N 1
ATOM 2027 C CA . ALA A 1 267 ? -9.701 0.984 -2.468 1.00 93.75 267 ALA A CA 1
ATOM 2028 C C . ALA A 1 267 ? -11.073 0.399 -2.115 1.00 93.75 267 ALA A C 1
ATOM 2030 O O . ALA A 1 267 ? -11.934 1.123 -1.622 1.00 93.75 267 ALA A O 1
ATOM 2031 N N . TRP A 1 268 ? -11.269 -0.908 -2.310 1.00 93.88 268 TRP A N 1
ATOM 2032 C CA . TRP A 1 268 ? -12.524 -1.587 -1.989 1.00 93.88 268 TRP A CA 1
ATOM 2033 C C . TRP A 1 268 ? -12.837 -1.510 -0.490 1.00 93.88 268 TRP A C 1
ATOM 2035 O O . TRP A 1 268 ? -13.964 -1.201 -0.106 1.00 93.88 268 TRP A O 1
ATOM 2045 N N . ILE A 1 269 ? -11.820 -1.709 0.357 1.00 90.94 269 ILE A N 1
ATOM 2046 C CA . ILE A 1 269 ? -11.944 -1.608 1.820 1.00 90.94 269 ILE A CA 1
ATOM 2047 C C . ILE A 1 269 ? -12.178 -0.155 2.257 1.00 90.94 269 ILE A C 1
ATOM 2049 O O . ILE A 1 269 ? -12.948 0.104 3.180 1.00 90.94 269 ILE A O 1
ATOM 2053 N N . ALA A 1 270 ? -11.508 0.797 1.604 1.00 91.69 270 ALA A N 1
ATOM 2054 C CA . ALA A 1 270 ? -11.627 2.229 1.872 1.00 91.69 270 ALA A CA 1
ATOM 2055 C C . ALA A 1 270 ? -12.930 2.852 1.358 1.00 91.69 270 ALA A C 1
ATOM 2057 O O . ALA A 1 270 ? -13.268 3.963 1.779 1.00 91.69 270 ALA A O 1
ATOM 2058 N N . SER A 1 271 ? -13.643 2.161 0.466 1.00 90.88 271 SER A N 1
ATOM 2059 C CA . SER A 1 271 ? -14.901 2.630 -0.099 1.00 90.88 271 SER A CA 1
ATOM 2060 C C . SER A 1 271 ? -16.031 2.540 0.931 1.00 90.88 271 SER A C 1
ATOM 2062 O O . SER A 1 271 ? -16.321 1.452 1.431 1.00 90.88 271 SER A O 1
ATOM 2064 N N . PRO A 1 272 ? -16.720 3.654 1.229 1.00 79.69 272 PRO A N 1
ATOM 2065 C CA . PRO A 1 272 ? -17.918 3.635 2.063 1.00 79.69 272 PRO A CA 1
ATOM 2066 C C . PRO A 1 272 ? -19.190 3.256 1.281 1.00 79.69 272 PRO A C 1
ATOM 2068 O O . PRO A 1 272 ? -20.241 3.086 1.895 1.00 79.69 272 PRO A O 1
ATOM 2071 N N . ASP A 1 273 ? -19.115 3.178 -0.051 1.00 86.12 273 ASP A N 1
ATOM 2072 C CA . ASP A 1 273 ? -20.262 3.073 -0.954 1.00 86.12 273 ASP A CA 1
ATOM 2073 C C . ASP A 1 273 ? -20.267 1.730 -1.717 1.00 86.12 273 ASP A C 1
ATOM 2075 O O . ASP A 1 273 ? -19.279 1.423 -2.401 1.00 86.12 273 ASP A O 1
ATOM 2079 N N . PRO A 1 274 ? -21.362 0.945 -1.641 1.00 89.25 274 PRO A N 1
ATOM 2080 C CA . PRO A 1 274 ? -21.533 -0.279 -2.419 1.00 89.25 274 PRO A CA 1
ATOM 2081 C C . PRO A 1 274 ? -21.445 -0.085 -3.939 1.00 89.25 274 PRO A C 1
ATOM 2083 O O . PRO A 1 274 ? -20.939 -0.967 -4.631 1.00 89.25 274 PRO A O 1
ATOM 2086 N N . GLU A 1 275 ? -21.905 1.048 -4.485 1.00 91.12 275 GLU A N 1
ATOM 2087 C CA . GLU A 1 275 ? -21.828 1.292 -5.935 1.00 91.12 275 GLU A CA 1
ATOM 2088 C C . GLU A 1 275 ? -20.371 1.436 -6.387 1.00 91.12 275 GLU A C 1
ATOM 2090 O O . GLU A 1 275 ? -19.946 0.837 -7.381 1.00 91.12 275 GLU A O 1
ATOM 2095 N N . LEU A 1 276 ? -19.582 2.173 -5.603 1.00 90.38 276 LEU A N 1
ATOM 2096 C CA . LEU A 1 276 ? -18.152 2.336 -5.825 1.00 90.38 276 LEU A CA 1
ATOM 2097 C C . LEU A 1 276 ? -17.388 1.017 -5.617 1.00 90.38 276 LEU A C 1
ATOM 2099 O O . LEU A 1 276 ? -16.483 0.709 -6.388 1.00 90.38 276 LEU A O 1
ATOM 2103 N N . GLN A 1 277 ? -17.786 0.189 -4.644 1.00 93.19 277 GLN A N 1
ATOM 2104 C CA . GLN A 1 277 ? -17.241 -1.168 -4.482 1.00 93.19 277 GLN A CA 1
ATOM 2105 C C . GLN A 1 277 ? -17.500 -2.043 -5.715 1.00 93.19 277 GLN A C 1
ATOM 2107 O O . GLN A 1 277 ? -16.572 -2.683 -6.210 1.00 93.19 277 GLN A O 1
ATOM 2112 N N . ALA A 1 278 ? -18.712 -2.008 -6.274 1.00 92.88 278 ALA A N 1
ATOM 2113 C CA . ALA A 1 278 ? -19.045 -2.739 -7.496 1.00 92.88 278 ALA A CA 1
ATOM 2114 C C . ALA A 1 278 ? -18.262 -2.233 -8.725 1.00 92.88 278 ALA A C 1
ATOM 2116 O O . ALA A 1 278 ? -17.977 -2.987 -9.658 1.00 92.88 278 ALA A O 1
ATOM 2117 N N . GLU A 1 279 ? -17.906 -0.948 -8.772 1.00 94.12 279 GLU A N 1
ATOM 2118 C CA . GLU A 1 279 ? -17.007 -0.396 -9.793 1.00 94.12 279 GLU A CA 1
ATOM 2119 C C . GLU A 1 279 ? -15.574 -0.924 -9.649 1.00 94.12 279 GLU A C 1
ATOM 2121 O O . GLU A 1 279 ? -14.977 -1.370 -10.631 1.00 94.12 279 GLU A O 1
ATOM 2126 N N . ILE A 1 280 ? -15.058 -0.974 -8.421 1.00 94.00 280 ILE A N 1
ATOM 2127 C CA . ILE A 1 280 ? -13.736 -1.531 -8.113 1.00 94.00 280 ILE A CA 1
ATOM 2128 C C . ILE A 1 280 ? -13.671 -3.026 -8.438 1.00 94.00 280 ILE A C 1
ATOM 2130 O O . ILE A 1 280 ? -12.694 -3.484 -9.028 1.00 94.00 280 ILE A O 1
ATOM 2134 N N . GLU A 1 281 ? -14.714 -3.792 -8.124 1.00 91.44 281 GLU A N 1
ATOM 2135 C CA . GLU A 1 281 ? -14.805 -5.213 -8.483 1.00 91.44 281 GLU A CA 1
ATOM 2136 C C . GLU A 1 281 ? -14.782 -5.424 -10.000 1.00 91.44 281 GLU A C 1
ATOM 2138 O O . GLU A 1 281 ? -14.078 -6.306 -10.498 1.00 91.44 281 GLU A O 1
ATOM 2143 N N . ARG A 1 282 ? -15.478 -4.569 -10.763 1.00 90.44 282 ARG A N 1
ATOM 2144 C CA . ARG A 1 282 ? -15.400 -4.578 -12.232 1.00 90.44 282 ARG A CA 1
ATOM 2145 C C . ARG A 1 282 ? -13.987 -4.267 -12.730 1.00 90.44 282 ARG A C 1
ATOM 2147 O O . ARG A 1 282 ? -13.541 -4.893 -13.692 1.00 90.44 282 ARG A O 1
ATOM 2154 N N . ALA A 1 283 ? -13.272 -3.343 -12.090 1.00 89.44 283 ALA A N 1
ATOM 2155 C CA . ALA A 1 283 ? -11.877 -3.057 -12.419 1.00 89.44 283 ALA A CA 1
ATOM 2156 C C . ALA A 1 283 ? -10.955 -4.249 -12.094 1.00 89.44 283 ALA A C 1
ATOM 2158 O O . ALA A 1 283 ? -10.166 -4.658 -12.945 1.00 89.44 283 ALA A O 1
ATOM 2159 N N . LEU A 1 284 ? -11.104 -4.872 -10.919 1.00 85.25 284 LEU A N 1
ATOM 2160 C CA . LEU A 1 284 ? -10.362 -6.071 -10.502 1.00 85.25 284 LEU A CA 1
ATOM 2161 C C . LEU A 1 284 ? -10.565 -7.253 -11.458 1.00 85.25 284 LEU A C 1
ATOM 2163 O O . LEU A 1 284 ? -9.607 -7.963 -11.779 1.00 85.25 284 LEU A O 1
ATOM 2167 N N . ALA A 1 285 ? -11.778 -7.420 -11.991 1.00 83.38 285 ALA A N 1
ATOM 2168 C CA .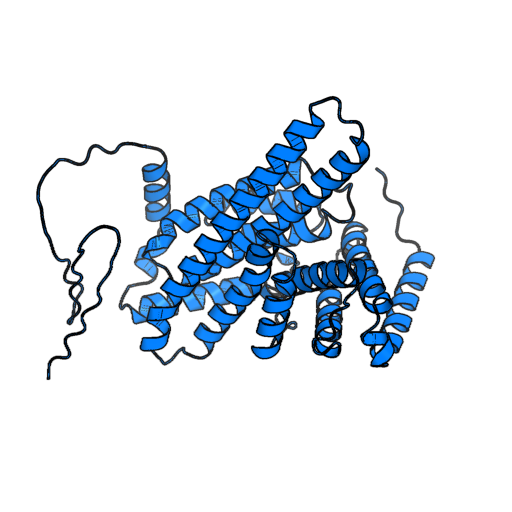 ALA A 1 285 ? -12.087 -8.473 -12.954 1.00 83.38 285 ALA A CA 1
ATOM 2169 C C . ALA A 1 285 ? -11.230 -8.385 -14.233 1.00 83.38 285 ALA A C 1
ATOM 2171 O O . ALA A 1 285 ? -10.879 -9.420 -14.807 1.00 83.38 285 ALA A O 1
ATOM 2172 N N . LYS A 1 286 ? -10.801 -7.180 -14.649 1.00 80.62 286 LYS A N 1
ATOM 2173 C CA . LYS A 1 286 ? -9.864 -6.997 -15.779 1.00 80.62 286 LYS A CA 1
ATOM 2174 C C . LYS A 1 286 ? -8.506 -7.657 -15.519 1.00 80.62 286 LYS A C 1
ATOM 2176 O O . LYS A 1 286 ? -7.850 -8.117 -16.453 1.00 80.62 286 LYS A O 1
ATOM 2181 N N . TYR A 1 287 ? -8.116 -7.747 -14.250 1.00 76.62 287 TYR A N 1
ATOM 2182 C CA . TYR A 1 287 ? -6.897 -8.406 -13.782 1.00 76.62 287 TYR A CA 1
ATOM 2183 C C . TYR A 1 287 ? -7.128 -9.872 -13.387 1.00 76.62 287 TYR A C 1
ATOM 2185 O O . TYR A 1 287 ? -6.205 -10.515 -12.900 1.00 76.62 287 TYR A O 1
ATOM 2193 N N . ARG A 1 288 ? -8.335 -10.418 -13.626 1.00 75.25 288 ARG A N 1
ATOM 2194 C CA . ARG A 1 288 ? -8.772 -11.760 -13.188 1.00 75.25 288 ARG A CA 1
ATOM 2195 C C . ARG A 1 288 ? -8.658 -11.968 -11.679 1.00 75.25 288 ARG A C 1
ATOM 2197 O O . ARG A 1 288 ? -8.465 -13.087 -11.217 1.00 75.25 288 ARG A O 1
ATOM 2204 N N . PHE A 1 289 ? -8.793 -10.882 -10.930 1.00 74.81 289 PHE A N 1
ATOM 2205 C CA . PHE A 1 289 ? -8.735 -10.887 -9.483 1.00 74.81 289 PHE A CA 1
ATOM 2206 C C . PHE A 1 289 ? -10.143 -10.695 -8.919 1.00 74.81 289 PHE A C 1
ATOM 2208 O O . PHE A 1 289 ? -10.964 -9.996 -9.514 1.00 74.81 289 PHE A O 1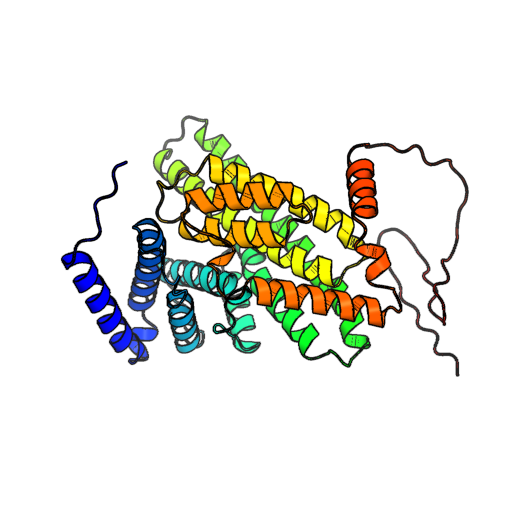
ATOM 2215 N N . SER A 1 290 ? -10.423 -11.304 -7.770 1.00 76.69 290 SER A N 1
ATOM 2216 C CA . SER A 1 290 ? -11.645 -11.067 -7.001 1.00 76.69 290 SER A CA 1
ATOM 2217 C C . SER A 1 290 ? -11.282 -10.694 -5.570 1.00 76.69 290 SER A C 1
ATOM 2219 O O . SER A 1 290 ? -10.364 -11.270 -4.987 1.00 76.69 290 SER A O 1
ATOM 2221 N N . VAL A 1 291 ? -12.039 -9.789 -4.958 1.00 74.69 291 VAL A N 1
ATOM 2222 C CA . VAL A 1 291 ? -11.881 -9.480 -3.528 1.00 74.69 291 VAL A CA 1
ATOM 2223 C C . VAL A 1 291 ? -12.041 -10.752 -2.689 1.00 74.69 291 VAL A C 1
ATOM 2225 O O . VAL A 1 291 ? -11.225 -11.024 -1.813 1.00 74.69 291 VAL A O 1
ATOM 2228 N N . SER A 1 292 ? -13.018 -11.600 -3.034 1.00 72.00 292 SER A N 1
ATOM 2229 C CA . SER A 1 292 ? -13.266 -12.883 -2.357 1.00 72.00 292 SER A CA 1
ATOM 2230 C C . SER A 1 292 ? -12.128 -13.894 -2.498 1.00 72.00 292 SER A C 1
ATOM 2232 O O . SER A 1 292 ? -12.026 -14.831 -1.713 1.00 72.00 292 SER A O 1
ATOM 2234 N N . SER A 1 293 ? -11.274 -13.719 -3.505 1.00 66.00 293 SER A N 1
ATOM 2235 C CA . SER A 1 293 ? -10.140 -14.604 -3.746 1.00 66.00 293 SER A CA 1
ATOM 2236 C C . SER A 1 293 ? -8.888 -14.201 -2.968 1.00 66.00 293 SER A C 1
ATOM 2238 O O . SER A 1 293 ? -7.925 -14.962 -2.956 1.00 66.00 293 SER A O 1
ATOM 2240 N N . MET A 1 294 ? -8.899 -13.045 -2.291 1.00 68.44 294 MET A N 1
ATOM 2241 C CA . MET A 1 294 ? -7.775 -12.580 -1.487 1.00 68.44 294 MET A CA 1
ATOM 2242 C C . MET A 1 294 ? -7.911 -13.057 -0.033 1.00 68.44 294 MET A C 1
ATOM 2244 O O . MET A 1 294 ? -8.778 -12.570 0.704 1.00 68.44 294 MET A O 1
ATOM 2248 N N . PRO A 1 295 ? -7.056 -13.989 0.423 1.00 63.56 295 PRO A N 1
ATOM 2249 C CA . PRO A 1 295 ? -7.136 -14.501 1.781 1.00 63.56 295 PRO A CA 1
ATOM 2250 C C . PRO A 1 295 ? -6.908 -13.372 2.790 1.00 63.56 295 PRO A C 1
ATOM 2252 O O . PRO A 1 295 ? -5.894 -12.683 2.737 1.00 63.56 295 PRO A O 1
ATOM 2255 N N . GLY A 1 296 ? -7.847 -13.206 3.724 1.00 74.00 296 GLY A N 1
ATOM 2256 C CA . GLY A 1 296 ? -7.696 -12.337 4.892 1.00 74.00 296 GLY A CA 1
ATOM 2257 C C . GLY A 1 296 ? -8.103 -10.866 4.726 1.00 74.00 296 GLY A C 1
ATOM 2258 O O . GLY A 1 296 ? -8.057 -10.145 5.724 1.00 74.00 296 GLY A O 1
ATOM 2259 N N . ILE A 1 297 ? -8.630 -10.439 3.565 1.00 81.00 297 ILE A N 1
ATOM 2260 C CA . ILE A 1 297 ? -9.321 -9.134 3.444 1.00 81.00 297 ILE A CA 1
ATOM 2261 C C . ILE A 1 297 ? -10.421 -9.001 4.506 1.00 81.00 297 ILE A C 1
ATOM 2263 O O . ILE A 1 297 ? -10.451 -8.016 5.240 1.00 81.00 297 ILE A O 1
ATOM 2267 N N . GLU A 1 298 ? -11.289 -10.006 4.648 1.00 81.56 298 GLU A N 1
ATOM 2268 C CA . GLU A 1 298 ? -12.364 -9.998 5.653 1.00 81.56 298 GLU A CA 1
ATOM 2269 C C . GLU A 1 298 ? -11.815 -9.900 7.082 1.00 81.56 298 GLU A C 1
ATOM 2271 O O . GLU A 1 298 ? -12.364 -9.193 7.932 1.00 81.56 298 GLU A O 1
ATOM 2276 N N . GLY A 1 299 ? -10.690 -10.573 7.342 1.00 82.81 299 GLY A N 1
ATOM 2277 C CA . GLY A 1 299 ? -9.987 -10.508 8.619 1.00 82.81 299 GLY A CA 1
ATOM 2278 C C . GLY A 1 299 ? -9.467 -9.102 8.915 1.00 82.81 299 GLY A C 1
ATOM 2279 O O . GLY A 1 299 ? -9.606 -8.621 10.044 1.00 82.81 299 GLY A O 1
ATOM 2280 N N . TYR A 1 300 ? -8.927 -8.423 7.902 1.00 85.00 300 TYR A N 1
ATOM 2281 C CA . TYR A 1 300 ? -8.458 -7.046 8.005 1.00 85.00 300 TYR A CA 1
ATOM 2282 C C . TYR A 1 300 ? -9.608 -6.046 8.200 1.00 85.00 300 TYR A C 1
ATOM 2284 O O . TYR A 1 300 ? -9.552 -5.222 9.114 1.00 85.00 300 TYR A O 1
ATOM 2292 N N . VAL A 1 301 ? -10.697 -6.169 7.433 1.00 85.56 301 VAL A N 1
ATOM 2293 C CA . VAL A 1 301 ? -11.922 -5.365 7.614 1.00 85.56 301 VAL A CA 1
ATOM 2294 C C . VAL A 1 301 ? -12.462 -5.528 9.034 1.00 85.56 301 VAL A C 1
ATOM 2296 O O . VAL A 1 301 ? -12.698 -4.543 9.733 1.00 85.56 301 VAL A O 1
ATOM 2299 N N . SER A 1 302 ? -12.576 -6.773 9.499 1.00 86.00 302 SER A N 1
ATOM 2300 C CA . SER A 1 302 ? -13.027 -7.083 10.858 1.00 86.00 302 SER A CA 1
ATOM 2301 C C . SER A 1 302 ? -12.100 -6.479 11.916 1.00 86.00 302 SER A C 1
ATOM 2303 O O . SER A 1 302 ? -12.562 -6.012 12.956 1.00 86.00 302 SER A O 1
ATOM 2305 N N . LYS A 1 303 ? -10.782 -6.463 11.670 1.00 86.69 303 LYS A N 1
ATOM 2306 C CA . LYS A 1 303 ? -9.800 -5.830 12.559 1.00 86.69 303 LYS A CA 1
ATOM 2307 C C . LYS A 1 303 ? -10.022 -4.322 12.653 1.00 86.69 303 LYS A C 1
ATOM 2309 O O . LYS A 1 303 ? -10.122 -3.816 13.766 1.00 86.69 303 LYS A O 1
ATOM 2314 N N . LEU A 1 304 ? -10.177 -3.624 11.529 1.00 85.69 304 LEU A N 1
ATOM 2315 C CA . LEU A 1 304 ? -10.472 -2.186 11.520 1.00 85.69 304 LEU A CA 1
ATOM 2316 C C . LEU A 1 304 ? -11.803 -1.861 12.210 1.00 85.69 304 LEU A C 1
ATOM 2318 O O . LEU A 1 304 ? -11.887 -0.899 12.971 1.00 85.69 304 LEU A O 1
ATOM 2322 N N . GLN A 1 305 ? -12.836 -2.678 11.992 1.00 85.19 305 GLN A N 1
ATOM 2323 C CA . GLN A 1 305 ? -14.133 -2.513 12.651 1.00 85.19 305 GLN A CA 1
ATOM 2324 C C . GLN A 1 305 ? -14.038 -2.682 14.170 1.00 85.19 305 GLN A C 1
ATOM 2326 O O . GLN A 1 305 ? -14.629 -1.884 14.894 1.00 85.19 305 GLN A O 1
ATOM 2331 N N . ARG A 1 306 ? -13.263 -3.663 14.656 1.00 85.94 306 ARG A N 1
ATOM 2332 C CA . ARG A 1 306 ? -12.984 -3.819 16.092 1.00 85.94 306 ARG A CA 1
ATOM 2333 C C . ARG A 1 306 ? -12.240 -2.613 16.652 1.00 85.94 306 ARG A C 1
ATOM 2335 O O . ARG A 1 306 ? -12.700 -2.041 17.629 1.00 85.94 306 ARG A O 1
ATOM 2342 N N . MET A 1 307 ? -11.163 -2.175 15.993 1.00 85.50 307 MET A N 1
ATOM 2343 C CA . MET A 1 307 ? -10.416 -0.975 16.403 1.00 85.50 307 MET A CA 1
ATOM 2344 C C . MET A 1 307 ? -11.337 0.237 16.542 1.00 85.50 307 MET A C 1
ATOM 2346 O O . MET A 1 307 ? -11.309 0.935 17.551 1.00 85.50 307 MET A O 1
ATOM 2350 N N . LYS A 1 308 ? -12.197 0.438 15.540 1.00 83.94 308 LYS A N 1
ATOM 2351 C CA . LYS A 1 308 ? -13.202 1.493 15.532 1.00 83.94 308 LYS A CA 1
ATOM 2352 C C . LYS A 1 308 ? -14.157 1.358 16.716 1.00 83.94 308 LYS A C 1
ATOM 2354 O O . LYS A 1 308 ? -14.276 2.286 17.507 1.00 83.94 308 LYS A O 1
ATOM 2359 N N . HIS A 1 309 ? -14.828 0.216 16.842 1.00 83.69 309 HIS A N 1
ATOM 2360 C CA . HIS A 1 309 ? -15.790 -0.043 17.912 1.00 83.69 309 HIS A CA 1
ATOM 2361 C C . HIS A 1 309 ? -15.177 0.203 19.299 1.00 83.69 309 HIS A C 1
ATOM 2363 O O . HIS A 1 309 ? -15.714 0.986 20.078 1.00 83.69 309 HIS A O 1
ATOM 2369 N N . ASP A 1 310 ? -14.012 -0.385 19.562 1.00 82.06 310 ASP A N 1
ATOM 2370 C CA . ASP A 1 310 ? -13.300 -0.274 20.833 1.00 82.06 310 ASP A CA 1
ATOM 2371 C C . ASP A 1 310 ? -12.894 1.173 21.149 1.00 82.06 310 ASP A C 1
ATOM 2373 O O . ASP A 1 310 ? -12.926 1.582 22.311 1.00 82.06 310 ASP A O 1
ATOM 2377 N N . PHE A 1 311 ? -12.526 1.964 20.135 1.00 80.00 311 PHE A N 1
ATOM 2378 C CA . PHE A 1 311 ? -12.203 3.379 20.304 1.00 80.00 311 PHE A CA 1
ATOM 2379 C C . PHE A 1 311 ? -13.426 4.199 20.732 1.00 80.00 311 PHE A C 1
ATOM 2381 O O . PHE A 1 311 ? -13.359 4.928 21.722 1.00 80.00 311 PHE A O 1
ATOM 2388 N N . TYR A 1 312 ? -14.559 4.046 20.042 1.00 76.75 312 TYR A N 1
ATOM 2389 C CA . TYR A 1 312 ? -15.788 4.778 20.371 1.00 76.75 312 TYR A CA 1
ATOM 2390 C C . TYR A 1 312 ? -16.357 4.384 21.737 1.00 76.75 312 TYR A C 1
ATOM 2392 O O . TYR A 1 312 ? -16.711 5.265 22.524 1.00 76.75 312 TYR A O 1
ATOM 2400 N N . THR A 1 313 ? -16.356 3.089 22.063 1.00 80.50 313 THR A N 1
ATOM 2401 C CA . THR A 1 313 ? -16.821 2.590 23.364 1.00 80.50 313 THR A CA 1
ATOM 2402 C C . THR A 1 313 ? -16.037 3.222 24.520 1.00 80.50 313 THR A C 1
ATOM 2404 O O . THR A 1 313 ? -16.629 3.622 25.521 1.00 80.50 313 THR A O 1
ATOM 2407 N N . ARG A 1 314 ? -14.717 3.409 24.380 1.00 76.50 314 ARG A N 1
ATOM 2408 C CA . ARG A 1 314 ? -13.886 4.082 25.404 1.00 76.50 314 ARG A CA 1
ATOM 2409 C C . ARG A 1 314 ? -14.170 5.567 25.549 1.00 76.50 314 ARG A C 1
ATOM 2411 O O . ARG A 1 314 ? -13.991 6.111 26.634 1.00 76.50 314 ARG A O 1
ATOM 2418 N N . LEU A 1 315 ? -14.589 6.220 24.470 1.00 72.75 315 LEU A N 1
ATOM 2419 C CA . LEU A 1 315 ? -15.022 7.614 24.502 1.00 72.75 315 LEU A CA 1
ATOM 2420 C C . LEU A 1 315 ? -16.442 7.775 25.063 1.00 72.75 315 LEU A C 1
ATOM 2422 O O . LEU A 1 315 ? -16.924 8.900 25.168 1.00 72.75 315 LEU A O 1
ATOM 2426 N N . GLY A 1 316 ? -17.116 6.675 25.420 1.00 75.12 316 GLY A N 1
ATOM 2427 C CA . GLY A 1 316 ? -18.509 6.695 25.859 1.00 75.12 316 GLY A CA 1
ATOM 2428 C C . GLY A 1 316 ? -19.478 7.099 24.746 1.00 75.12 316 GLY A C 1
ATOM 2429 O O . GLY A 1 316 ? -20.550 7.622 25.037 1.00 75.12 316 GLY A O 1
ATOM 2430 N N . MET A 1 317 ? -19.092 6.903 23.482 1.00 74.75 317 MET A N 1
ATOM 2431 C CA . MET A 1 317 ? -19.908 7.207 22.307 1.00 74.75 317 MET A CA 1
ATOM 2432 C C . MET A 1 317 ? -20.547 5.923 21.773 1.00 74.75 317 MET A C 1
ATOM 2434 O O . MET A 1 317 ? -19.863 4.903 21.687 1.00 74.75 317 MET A O 1
ATOM 2438 N N . ASP A 1 318 ? -21.822 5.972 21.372 1.00 68.06 318 ASP A N 1
ATOM 2439 C CA . ASP A 1 318 ? -22.477 4.831 20.725 1.00 68.06 318 ASP A CA 1
ATOM 2440 C C . ASP A 1 318 ? -21.926 4.649 19.292 1.00 68.06 318 ASP A C 1
ATOM 2442 O O . ASP A 1 318 ? -22.029 5.558 18.459 1.00 68.06 318 ASP A O 1
ATOM 2446 N N . PRO A 1 319 ? -21.336 3.486 18.960 1.00 60.75 319 PRO A N 1
ATOM 2447 C CA . PRO A 1 319 ? -20.881 3.183 17.606 1.00 60.75 319 PRO A CA 1
ATOM 2448 C C . PRO A 1 319 ? -21.998 3.227 16.544 1.00 60.75 319 PRO A C 1
ATOM 2450 O O . PRO A 1 319 ? -21.693 3.441 15.364 1.00 60.75 319 PRO A O 1
ATOM 2453 N N . ALA A 1 320 ? -23.263 3.021 16.936 1.00 60.44 320 ALA A N 1
ATOM 2454 C CA . ALA A 1 320 ? -24.430 3.011 16.052 1.00 60.44 320 ALA A CA 1
ATOM 2455 C C . ALA A 1 320 ? -24.824 4.410 15.546 1.00 60.44 320 ALA A C 1
ATOM 2457 O O . ALA A 1 320 ? -25.293 4.540 14.413 1.00 60.44 320 ALA A O 1
ATOM 2458 N N . ASP A 1 321 ? -24.535 5.468 16.307 1.00 50.59 321 ASP A N 1
ATOM 2459 C CA . ASP A 1 321 ? -24.852 6.853 15.925 1.00 50.59 321 ASP A CA 1
ATOM 2460 C C . ASP A 1 321 ? -24.030 7.351 14.714 1.00 50.59 321 ASP A C 1
ATOM 2462 O O . ASP A 1 321 ? -24.307 8.409 14.144 1.00 50.59 321 ASP A O 1
ATOM 2466 N N . MET A 1 322 ? -23.019 6.589 14.270 1.00 51.78 322 MET A N 1
ATOM 2467 C CA . MET A 1 322 ? -22.058 7.000 13.232 1.00 51.78 322 MET A CA 1
ATOM 2468 C C . MET A 1 322 ? -21.898 6.025 12.052 1.00 51.78 322 MET A C 1
ATOM 2470 O O . MET A 1 322 ? -20.958 6.165 11.254 1.00 51.78 322 MET A O 1
ATOM 2474 N N . THR A 1 323 ? -22.769 5.022 11.927 1.00 47.84 323 THR A N 1
ATOM 2475 C CA . THR A 1 323 ? -22.869 4.141 10.743 1.00 47.84 323 THR A CA 1
ATOM 2476 C C . THR A 1 323 ? -24.002 4.538 9.799 1.00 47.84 323 THR A C 1
ATOM 2478 O O . THR A 1 323 ? -24.095 3.989 8.706 1.00 47.84 323 THR A O 1
ATOM 2481 N N . SER A 1 324 ? -24.828 5.512 10.185 1.00 41.72 324 SER A N 1
ATOM 2482 C CA . SER A 1 324 ? -25.931 6.023 9.375 1.00 41.72 324 SER A CA 1
ATOM 2483 C C . SER A 1 324 ? -25.435 6.571 8.020 1.00 41.72 324 SER A C 1
ATOM 2485 O O . SER A 1 324 ? -24.705 7.570 7.993 1.00 41.72 324 SER A O 1
ATOM 2487 N N . PRO A 1 325 ? -25.844 5.975 6.881 1.00 41.50 325 PRO A N 1
ATOM 2488 C CA . PRO A 1 325 ? -25.527 6.473 5.537 1.00 41.50 325 PRO A CA 1
ATOM 2489 C C . PRO A 1 325 ? -25.975 7.926 5.317 1.00 41.50 325 PRO A C 1
ATOM 2491 O O . PRO A 1 325 ? -25.421 8.647 4.489 1.00 41.50 325 PRO A O 1
ATOM 2494 N N . THR A 1 326 ? -26.962 8.385 6.086 1.00 38.62 326 THR A N 1
ATOM 2495 C CA . THR A 1 326 ? -27.505 9.745 6.052 1.00 38.62 326 THR A CA 1
ATOM 2496 C C . THR A 1 326 ? -26.502 10.783 6.555 1.00 38.62 326 THR A C 1
ATOM 2498 O O . THR A 1 326 ? -26.437 11.875 5.996 1.00 38.62 326 THR A O 1
ATOM 2501 N N . THR A 1 327 ? -25.659 10.438 7.534 1.00 44.16 327 THR A N 1
ATOM 2502 C CA . THR A 1 327 ? -24.580 11.317 8.019 1.00 44.16 327 THR A CA 1
ATOM 2503 C C . THR A 1 327 ? -23.484 11.470 6.961 1.00 44.16 327 THR A C 1
ATOM 2505 O O . THR A 1 327 ? -22.981 12.566 6.739 1.00 44.16 327 THR A O 1
ATOM 2508 N N . TYR A 1 328 ? -23.179 10.396 6.227 1.00 41.81 328 TYR A N 1
ATOM 2509 C CA . TYR A 1 328 ? -22.228 10.411 5.111 1.00 41.81 328 TYR A CA 1
ATOM 2510 C C . TYR A 1 328 ? -22.721 11.247 3.925 1.00 41.81 328 TYR A C 1
ATOM 2512 O O . TYR A 1 328 ? -21.980 12.080 3.407 1.00 41.81 328 TYR A O 1
ATOM 2520 N N . ARG A 1 329 ? -23.993 11.083 3.536 1.00 39.62 329 ARG A N 1
ATOM 2521 C CA . ARG A 1 329 ? -24.620 11.886 2.473 1.00 39.62 329 ARG A CA 1
ATOM 2522 C C . ARG A 1 329 ? -24.682 13.371 2.835 1.00 39.62 329 ARG A C 1
ATOM 2524 O O . ARG A 1 329 ? -24.469 14.211 1.970 1.00 39.62 329 ARG A O 1
ATOM 2531 N N . ALA A 1 330 ? -24.934 13.697 4.103 1.00 39.16 330 ALA A N 1
ATOM 2532 C CA . ALA A 1 330 ? -24.927 15.076 4.585 1.00 39.16 330 ALA A CA 1
ATOM 2533 C C . ALA A 1 330 ? -23.526 15.716 4.522 1.00 39.16 330 ALA A C 1
ATOM 2535 O O . ALA A 1 330 ? -23.414 16.892 4.188 1.00 39.16 330 ALA A O 1
ATOM 2536 N N . MET A 1 331 ? -22.459 14.949 4.780 1.00 39.78 331 MET A N 1
ATOM 2537 C CA . MET A 1 331 ? -21.075 15.433 4.672 1.00 39.78 331 MET A CA 1
ATOM 2538 C C . MET A 1 331 ? -20.603 15.579 3.215 1.00 39.78 331 MET A C 1
ATOM 2540 O O . MET A 1 331 ? -19.919 16.552 2.907 1.00 39.78 331 MET A O 1
ATOM 2544 N N . ASP A 1 332 ? -21.001 14.676 2.310 1.00 38.69 332 ASP A N 1
ATOM 2545 C CA . ASP A 1 332 ? -20.719 14.791 0.864 1.00 38.69 332 ASP A CA 1
ATOM 2546 C C . ASP A 1 332 ? -21.454 15.995 0.239 1.00 38.69 332 ASP A C 1
ATOM 2548 O O . ASP A 1 332 ? -20.879 16.762 -0.532 1.00 38.69 332 ASP A O 1
ATOM 2552 N N . LEU A 1 333 ? -22.706 16.241 0.648 1.00 40.78 333 LEU A N 1
ATOM 2553 C CA . LEU A 1 333 ? -23.463 17.430 0.239 1.00 40.78 333 LEU A CA 1
ATOM 2554 C C . LEU A 1 333 ? -22.864 18.730 0.797 1.00 40.78 333 LEU A C 1
ATOM 2556 O O . LEU A 1 333 ? -22.801 19.721 0.075 1.00 40.78 333 LEU A O 1
ATOM 2560 N N . ALA A 1 334 ? -22.366 18.726 2.037 1.00 36.31 334 ALA A N 1
ATOM 2561 C CA . ALA A 1 334 ? -21.718 19.892 2.641 1.00 36.31 334 ALA A CA 1
ATOM 2562 C C . ALA A 1 334 ? -20.375 20.258 1.981 1.00 36.31 334 ALA A C 1
ATOM 2564 O O . ALA A 1 334 ? -19.956 21.409 2.052 1.00 36.31 334 ALA A O 1
ATOM 2565 N N . HIS A 1 335 ? -19.702 19.308 1.324 1.00 42.16 335 HIS A N 1
ATOM 2566 C CA . HIS A 1 335 ? -18.443 19.564 0.619 1.00 42.16 335 HIS A CA 1
ATOM 2567 C C . HIS A 1 335 ? -18.614 20.015 -0.838 1.00 42.16 335 HIS A C 1
ATOM 2569 O O . HIS A 1 335 ? -17.668 20.552 -1.415 1.00 42.16 335 HIS A O 1
ATOM 2575 N N . ARG A 1 336 ? -19.802 19.839 -1.430 1.00 38.25 336 ARG A N 1
ATOM 2576 C CA . ARG A 1 336 ? -20.109 20.294 -2.799 1.00 38.25 336 ARG A CA 1
ATOM 2577 C C . ARG A 1 336 ? -20.555 21.754 -2.887 1.00 38.25 336 ARG A C 1
ATOM 2579 O O . ARG A 1 336 ? -20.666 22.264 -3.998 1.00 38.25 336 ARG A O 1
ATOM 2586 N N . ASP A 1 337 ? -20.766 22.422 -1.755 1.00 30.44 337 ASP A N 1
ATOM 2587 C CA . ASP A 1 337 ? -21.194 23.819 -1.702 1.00 30.44 337 ASP A CA 1
ATOM 2588 C C . ASP A 1 337 ? -20.118 24.673 -0.998 1.00 30.44 337 ASP A C 1
ATOM 2590 O O . ASP A 1 337 ? -19.928 24.544 0.214 1.00 30.44 337 ASP A O 1
ATOM 2594 N N . PRO A 1 338 ? -19.352 25.528 -1.708 1.00 32.94 338 PRO A N 1
ATOM 2595 C CA . PRO A 1 338 ? -18.249 26.270 -1.099 1.00 32.94 338 PRO A CA 1
ATOM 2596 C C . PRO A 1 338 ? -18.704 27.395 -0.152 1.00 32.94 338 PRO A C 1
ATOM 2598 O O . PRO A 1 338 ? -17.855 28.033 0.468 1.00 32.94 338 PRO A O 1
ATOM 2601 N N . HIS A 1 339 ? -20.013 27.632 0.010 1.00 37.84 339 HIS A N 1
ATOM 2602 C CA . HIS A 1 339 ? -20.537 28.627 0.944 1.00 37.84 339 HIS A CA 1
ATOM 2603 C C . HIS A 1 339 ? -21.913 28.263 1.525 1.00 37.84 339 HIS A C 1
ATOM 2605 O O . HIS A 1 339 ? -22.933 28.683 0.980 1.00 37.84 339 HIS A O 1
ATOM 2611 N N . PRO A 1 340 ? -21.994 27.652 2.718 1.00 28.92 340 PRO A N 1
ATOM 2612 C CA . PRO A 1 340 ? -23.127 27.917 3.579 1.00 28.92 340 PRO A CA 1
ATOM 2613 C C . PRO A 1 340 ? -22.858 29.247 4.291 1.00 28.92 340 PRO A C 1
ATOM 2615 O O . PRO A 1 340 ? -21.935 29.377 5.098 1.00 28.92 340 PRO A O 1
ATOM 2618 N N . VAL A 1 341 ? -23.659 30.262 3.969 1.00 31.84 341 VAL A N 1
ATOM 2619 C CA . VAL A 1 341 ? -23.749 31.496 4.755 1.00 31.84 341 VAL A CA 1
ATOM 2620 C C . VAL A 1 341 ? -24.167 31.106 6.176 1.00 31.84 341 VAL A C 1
ATOM 2622 O O . VAL A 1 341 ? -25.334 30.826 6.436 1.00 31.84 341 VAL A O 1
ATOM 2625 N N . LEU A 1 342 ? -23.204 31.051 7.098 1.00 27.50 342 LEU A N 1
ATOM 2626 C CA . LEU A 1 342 ? -23.489 30.959 8.526 1.00 27.50 342 LEU A CA 1
ATOM 2627 C C . LEU A 1 342 ? -23.936 32.343 9.023 1.00 27.50 342 LEU A C 1
ATOM 2629 O O . LEU A 1 342 ? -23.256 33.336 8.743 1.00 27.50 342 LEU A O 1
ATOM 2633 N N . PRO A 1 343 ? -25.049 32.442 9.770 1.00 25.20 343 PRO A N 1
ATOM 2634 C CA . PRO A 1 343 ? -25.450 33.698 10.380 1.00 25.20 343 PRO A CA 1
ATOM 2635 C C . PRO A 1 343 ? -24.428 34.090 11.456 1.00 25.20 343 PRO A C 1
ATOM 2637 O O . PRO A 1 343 ? -24.116 33.316 12.360 1.00 25.20 343 PRO A O 1
ATOM 2640 N N . GLN A 1 344 ? -23.890 35.304 11.346 1.00 34.31 344 GLN A N 1
ATOM 2641 C CA . GLN A 1 344 ? -22.994 35.889 12.340 1.00 34.31 344 GLN A CA 1
ATOM 2642 C C . GLN A 1 344 ? -23.733 36.114 13.672 1.00 34.31 344 GLN A C 1
ATOM 2644 O O . GLN A 1 344 ? -24.587 36.988 13.758 1.00 34.31 344 GLN A O 1
ATOM 2649 N N . SER A 1 345 ? -23.393 35.337 14.704 1.00 28.28 345 SER A N 1
ATOM 2650 C CA . SER A 1 345 ? -23.360 35.670 16.149 1.00 28.28 345 SER A CA 1
ATOM 2651 C C . SER A 1 345 ? -23.067 34.358 16.907 1.00 28.28 345 SER A C 1
ATOM 2653 O O . SER A 1 345 ? -23.512 33.307 16.474 1.00 28.28 345 SER A O 1
ATOM 2655 N N . ALA A 1 346 ? -22.313 34.244 17.995 1.00 28.14 346 ALA A N 1
ATOM 2656 C CA . ALA A 1 346 ? -21.581 35.158 18.850 1.00 28.14 346 ALA A CA 1
ATOM 2657 C C . ALA A 1 346 ? -20.354 34.395 19.404 1.00 28.14 346 ALA A C 1
ATOM 2659 O O . ALA A 1 346 ? -20.294 33.165 19.375 1.00 28.14 346 ALA A O 1
ATOM 2660 N N . ALA A 1 347 ? -19.364 35.139 19.886 1.00 33.84 347 ALA A N 1
ATOM 2661 C CA . ALA A 1 347 ? -18.130 34.629 20.463 1.00 33.84 347 ALA A CA 1
ATOM 2662 C C . ALA A 1 347 ? -18.349 33.673 21.655 1.00 33.84 347 ALA A C 1
ATOM 2664 O O . ALA A 1 347 ? -19.192 33.920 22.510 1.00 33.84 347 ALA A O 1
ATOM 2665 N N . GLY A 1 348 ? -17.498 32.643 21.738 1.00 35.34 348 GLY A N 1
ATOM 2666 C CA . GLY A 1 348 ? -17.151 31.933 22.973 1.00 35.34 348 GLY A CA 1
ATOM 2667 C C . GLY A 1 348 ? -18.225 31.021 23.571 1.00 35.34 348 GLY A C 1
ATOM 2668 O O . GLY A 1 348 ? -18.944 31.422 24.479 1.00 35.34 348 GLY A O 1
ATOM 2669 N N . GLN A 1 349 ? -18.241 29.744 23.180 1.00 30.36 349 GLN A N 1
ATOM 2670 C CA . GLN A 1 349 ? -18.866 28.692 23.986 1.00 30.36 349 GLN A CA 1
ATOM 2671 C C . GLN A 1 349 ? -17.914 27.508 24.155 1.00 30.36 349 GLN A C 1
ATOM 2673 O O . GLN A 1 349 ? -17.475 26.889 23.187 1.00 30.36 349 GLN A O 1
ATOM 2678 N N . ALA A 1 350 ? -17.587 27.217 25.415 1.00 33.62 350 ALA A N 1
ATOM 2679 C CA . ALA A 1 350 ? -16.960 25.973 25.826 1.00 33.62 350 ALA A CA 1
ATOM 2680 C C . ALA A 1 350 ? -17.997 24.847 25.726 1.00 33.62 350 ALA A C 1
ATOM 2682 O O . ALA A 1 350 ? -19.092 24.960 26.278 1.00 33.62 350 ALA A O 1
ATOM 2683 N N . VAL A 1 351 ? -17.648 23.761 25.039 1.00 32.62 351 VAL A N 1
ATOM 2684 C CA . VAL A 1 351 ? -18.482 22.557 24.983 1.00 32.62 351 VAL A CA 1
ATOM 2685 C C . VAL A 1 351 ? -18.078 21.658 26.149 1.00 32.62 351 VAL A C 1
ATOM 2687 O O . VAL A 1 351 ? -16.950 21.170 26.207 1.00 32.62 351 VAL A O 1
ATOM 2690 N N . SER A 1 352 ? -18.991 21.481 27.105 1.00 31.59 352 SER A N 1
ATOM 2691 C CA . SER A 1 352 ? -18.851 20.520 28.202 1.00 31.59 352 SER A CA 1
ATOM 2692 C C . SER A 1 352 ? -19.299 19.146 27.706 1.00 31.59 352 SER A C 1
ATOM 2694 O O . SER A 1 352 ? -20.496 18.899 27.562 1.00 31.59 352 SER A O 1
ATOM 2696 N N . LEU A 1 353 ? -18.341 18.266 27.415 1.00 33.72 353 LEU A N 1
ATOM 2697 C CA . LEU A 1 353 ? -18.592 16.836 27.235 1.00 33.72 353 LEU A CA 1
ATOM 2698 C C . LEU A 1 353 ? -18.383 16.189 28.610 1.00 33.72 353 LEU A C 1
ATOM 2700 O O . LEU A 1 353 ? -17.353 16.402 29.241 1.00 33.72 353 LEU A O 1
ATOM 2704 N N . GLY A 1 354 ? -19.409 15.508 29.123 1.00 29.19 354 GLY A N 1
ATOM 2705 C CA . GLY A 1 354 ? -19.556 15.112 30.528 1.00 29.19 354 GLY A CA 1
ATOM 2706 C C . GLY A 1 354 ? -18.316 14.550 31.252 1.00 29.19 354 GLY A C 1
ATOM 2707 O O . GLY A 1 354 ? -17.431 13.937 30.671 1.00 29.19 354 GLY A O 1
ATOM 2708 N N . ARG A 1 355 ? -18.326 14.749 32.582 1.00 37.34 355 ARG A N 1
ATOM 2709 C CA . ARG A 1 355 ? -17.312 14.377 33.595 1.00 37.34 355 ARG A CA 1
ATOM 2710 C C . ARG A 1 355 ? -15.876 14.847 33.296 1.00 37.34 355 ARG A C 1
ATOM 2712 O O . ARG A 1 355 ? -14.954 14.057 33.149 1.00 37.34 355 ARG A O 1
ATOM 2719 N N . GLY A 1 356 ? -15.687 16.167 33.397 1.00 34.31 356 GLY A N 1
ATOM 2720 C CA . GLY A 1 356 ? -14.432 16.764 33.879 1.00 34.31 356 GLY A CA 1
ATOM 2721 C C . GLY A 1 356 ? -13.446 17.278 32.830 1.00 34.31 356 GLY A C 1
ATOM 2722 O O . GLY A 1 356 ? -12.382 17.756 33.215 1.00 34.31 356 GLY A O 1
ATOM 2723 N N . ILE A 1 357 ? -13.781 17.233 31.537 1.00 36.03 357 ILE A N 1
ATOM 2724 C CA . ILE A 1 357 ? -12.897 17.715 30.467 1.00 36.03 357 ILE A CA 1
ATOM 2725 C C . ILE A 1 357 ? -13.530 18.932 29.789 1.00 36.03 357 ILE A C 1
ATOM 2727 O O . ILE A 1 357 ? -14.578 18.833 29.152 1.00 36.03 357 ILE A O 1
ATOM 2731 N N . THR A 1 358 ? -12.879 20.090 29.915 1.00 35.16 358 THR A N 1
ATOM 2732 C CA . THR A 1 358 ? -13.289 21.333 29.247 1.00 35.16 358 THR A CA 1
ATOM 2733 C C . THR A 1 358 ? -12.300 21.660 28.134 1.00 35.16 358 THR A C 1
ATOM 2735 O O . THR A 1 358 ? -11.119 21.885 28.400 1.00 35.16 358 THR A O 1
ATOM 2738 N N . TYR A 1 359 ? -12.770 21.724 26.888 1.00 34.22 359 TYR A N 1
ATOM 2739 C CA . TYR A 1 359 ? -11.955 22.174 25.759 1.00 34.22 359 TYR A CA 1
ATOM 2740 C C . TYR A 1 359 ? -11.999 23.698 25.661 1.00 34.22 359 TYR A C 1
ATOM 2742 O O . TYR A 1 359 ? -13.071 24.291 25.530 1.00 34.22 359 TYR A O 1
ATOM 2750 N N . VAL A 1 360 ? -10.829 24.336 25.691 1.00 33.91 360 VAL A N 1
ATOM 2751 C CA . VAL A 1 360 ? -10.689 25.766 25.395 1.00 33.91 360 VAL A CA 1
ATOM 2752 C C . VAL A 1 360 ? -9.944 25.897 24.074 1.00 33.91 360 VAL A C 1
ATOM 2754 O O . VAL A 1 360 ? -8.758 25.592 23.978 1.00 33.91 360 VAL A O 1
ATOM 2757 N N . LYS A 1 361 ? -10.657 26.334 23.034 1.00 32.62 361 LYS A N 1
ATOM 2758 C CA . LYS A 1 361 ? -10.064 26.691 21.744 1.00 32.62 361 LYS A CA 1
ATOM 2759 C C . LYS A 1 361 ? -9.348 28.032 21.914 1.00 32.62 361 LYS A C 1
ATOM 2761 O O . LYS A 1 361 ? -10.018 29.043 22.107 1.00 32.62 361 LYS A O 1
ATOM 2766 N N . GLN A 1 362 ? -8.017 28.046 21.858 1.00 31.03 362 GLN A N 1
ATOM 2767 C CA . GLN A 1 362 ? -7.238 29.285 21.915 1.00 31.03 362 GLN A CA 1
ATOM 2768 C C . GLN A 1 362 ? -6.320 29.380 20.689 1.00 31.03 362 GLN A C 1
ATOM 2770 O O . GLN A 1 362 ? -5.198 28.887 20.699 1.00 31.03 362 GLN A O 1
ATOM 2775 N N . ASP A 1 363 ? -6.865 30.001 19.639 1.00 35.12 363 ASP A N 1
ATOM 2776 C CA . ASP A 1 363 ? -6.268 30.297 18.330 1.00 35.12 363 ASP A CA 1
ATOM 2777 C C . ASP A 1 363 ? -5.682 29.126 17.520 1.00 35.12 363 ASP A C 1
ATOM 2779 O O . ASP A 1 363 ? -5.261 28.090 18.029 1.00 35.12 363 ASP A O 1
ATOM 2783 N N . GLU A 1 364 ? -5.688 29.302 16.195 1.00 37.22 364 GLU A N 1
ATOM 2784 C CA . GLU A 1 364 ? -5.552 28.289 15.129 1.00 37.22 364 GLU A CA 1
ATOM 2785 C C . GLU A 1 364 ? -4.270 27.429 15.133 1.00 37.22 364 GLU A C 1
ATOM 2787 O O . GLU A 1 364 ? -4.027 26.674 14.193 1.00 37.22 364 GLU A O 1
ATOM 2792 N N . ARG A 1 365 ? -3.411 27.527 16.153 1.00 30.33 365 ARG A N 1
ATOM 2793 C CA . ARG A 1 365 ? -2.102 26.860 16.171 1.00 30.33 365 ARG A CA 1
ATOM 2794 C C . ARG A 1 365 ? -1.739 26.127 17.458 1.00 30.33 365 ARG A C 1
ATOM 2796 O O . ARG A 1 365 ? -0.687 25.489 17.469 1.00 30.33 365 ARG A O 1
ATOM 2803 N N . ARG A 1 366 ? -2.544 26.165 18.529 1.00 27.02 366 ARG A N 1
ATOM 2804 C CA . ARG A 1 366 ? -2.234 25.419 19.766 1.00 27.02 366 ARG A CA 1
ATOM 2805 C C . ARG A 1 366 ? -3.488 24.890 20.463 1.00 27.02 366 ARG A C 1
ATOM 2807 O O . ARG A 1 366 ? -4.312 25.655 20.941 1.00 27.02 366 ARG A O 1
ATOM 2814 N N . VAL A 1 367 ? -3.582 23.567 20.591 1.00 33.12 367 VAL A N 1
ATOM 2815 C CA . VAL A 1 367 ? -4.527 22.916 21.509 1.00 33.12 367 VAL A CA 1
ATOM 2816 C C . VAL A 1 367 ? -3.782 22.638 22.812 1.00 33.12 367 VAL A C 1
ATOM 2818 O O . VAL A 1 367 ? -2.839 21.850 22.828 1.00 33.12 367 VAL A O 1
ATOM 2821 N N . ALA A 1 368 ? -4.173 23.306 23.897 1.00 29.36 368 ALA A N 1
ATOM 2822 C CA . ALA A 1 368 ? -3.706 22.981 25.240 1.00 29.36 368 ALA A CA 1
ATOM 2823 C C . ALA A 1 368 ? -4.739 22.073 25.919 1.00 29.36 368 ALA A C 1
ATOM 2825 O O . ALA A 1 368 ? -5.904 22.444 26.050 1.00 29.36 368 ALA A O 1
ATOM 2826 N N . VAL A 1 369 ? -4.312 20.886 26.354 1.00 33.69 369 VAL A N 1
ATOM 2827 C CA . VAL A 1 369 ? -5.138 19.966 27.148 1.00 33.69 369 VAL A CA 1
ATOM 2828 C C . VAL A 1 369 ? -4.824 20.207 28.622 1.00 33.69 369 VAL A C 1
ATOM 2830 O O . VAL A 1 369 ? -3.690 20.007 29.052 1.00 33.69 369 VAL A O 1
ATOM 2833 N N . SER A 1 370 ? -5.815 20.652 29.396 1.00 30.42 370 SER A N 1
ATOM 2834 C CA . SER A 1 370 ? -5.716 20.776 30.853 1.00 30.42 370 SER A CA 1
ATOM 2835 C C . SER A 1 370 ? -6.569 19.694 31.508 1.00 30.42 370 SER A C 1
ATOM 2837 O O . SER A 1 370 ? -7.787 19.673 31.337 1.00 30.42 370 SER A O 1
ATOM 2839 N N . LEU A 1 371 ? -5.925 18.789 32.245 1.00 29.47 371 LEU A N 1
ATOM 2840 C CA . LEU A 1 371 ? -6.582 17.782 33.075 1.00 29.47 371 LEU A CA 1
ATOM 2841 C C . LEU A 1 371 ? -6.703 18.334 34.499 1.00 29.47 371 LEU A C 1
ATOM 2843 O O . LEU A 1 371 ? -5.694 18.488 35.188 1.00 29.47 371 LEU A O 1
ATOM 2847 N N . ARG A 1 372 ? -7.926 18.622 34.963 1.00 32.09 372 ARG A N 1
ATOM 2848 C CA . ARG A 1 372 ? -8.183 18.807 36.399 1.00 32.09 372 ARG A CA 1
ATOM 2849 C C . ARG A 1 372 ? -8.596 17.470 37.000 1.00 32.09 372 ARG A C 1
ATOM 2851 O O . ARG A 1 372 ? -9.686 16.978 36.735 1.00 32.09 372 ARG A O 1
ATOM 2858 N N . LEU A 1 373 ? -7.718 16.899 37.818 1.00 27.67 373 LEU A N 1
ATOM 2859 C CA . LEU A 1 373 ? -8.069 15.807 38.719 1.00 27.67 373 LEU A CA 1
ATOM 2860 C C . LEU A 1 373 ? -8.774 16.428 39.930 1.00 27.67 373 LEU A C 1
ATOM 2862 O O . LEU A 1 373 ? -8.151 17.176 40.680 1.00 27.67 373 LEU A O 1
ATOM 2866 N N . ASN A 1 374 ? -10.071 16.166 40.094 1.00 32.47 374 ASN A N 1
ATOM 2867 C CA . ASN A 1 374 ? -10.769 16.505 41.331 1.00 32.47 374 ASN A CA 1
ATOM 2868 C C . ASN A 1 374 ? -10.480 15.402 42.358 1.00 32.47 374 ASN A C 1
ATOM 2870 O O . ASN A 1 374 ? -10.798 14.239 42.108 1.00 32.47 374 ASN A O 1
ATOM 2874 N N . SER A 1 375 ? -9.847 15.790 43.466 1.00 33.44 375 SER A N 1
ATOM 2875 C CA . SER A 1 375 ? -9.731 15.024 44.715 1.00 33.44 375 SER A CA 1
ATOM 2876 C C . SER A 1 375 ? -11.075 14.853 45.405 1.00 33.44 375 SER A C 1
ATOM 2878 O O . SER A 1 375 ? -11.818 15.866 45.416 1.00 33.44 375 SER A O 1
#

pLDDT: mean 74.15, std 19.82, range [25.2, 95.56]

Organism: NCBI:txid574656

Radius of gyration: 23.15 Å; chains: 1; bounding box: 53×64×73 Å

Foldseek 3Di:
DPDDADDPVNVVVLVVLVVVLVVLCVDLVSLLDLVSLVSLVVNLLVLLVVLVRDDPPAPPPCSLVVLLSSLVSNVLSQDPDPSSLVSNLVSLLLSLLLCLQDVSRDDDLVSLVSSLVSLLPPQQLLSLLSNLSSVLVVLLVLLVVVLPPPVSLVVSLVSLVVSLVSLVVSLVVLVVVLVVLVVCLVDPDPPNVVSVVVNVVSLLSNLSSLLSSLSSLLSNCLRPPPCNLVSLVVLVVSLVVLLVSLVVPQPPDSRSSSRSLSSLLSSLLSDLDPVSNVSSQVSCVSSVDHNVSRHRSVVSSVSSVVSNCSNCVVVVHDPVVPNDVVVSVVSVVVVVDPDDPDDDDDDDDWDDDDDFWTWDDDDDPDTDGDGDDDD

Sequence (375 aa):
MNRQPVTLKCLRQYDHALRTLRVSLDDPVLAQSDASLCAVMVLMVCQLSQDLMGTQNEIATGHCEGAAQLLKARQNHWPAGIIGHKLSLSVCTAVLIESFYNPRIKFSEAELRSFSSLLRTGTGAAGTVLSSICDSYMHMSIWESRCDDISGVFALPIKVRLTCQSVATARRELKDIMKLVDTALAGHHPQKAILTLATRQLERFDIITIGICLLNNLVACAIDIESRGALLADNIRLIREVLDAADVDSVEGPFGVTQMPLTLCAAWIASPDPELQAEIERALAKYRFSVSSMPGIEGYVSKLQRMKHDFYTRLGMDPADMTSPTTYRAMDLAHRDPHPVLPQSAAGQAVSLGRGITYVKQDERRVAVSLRLNS